Protein AF-0000000072260107 (afdb_homodimer)

Solvent-accessible surface area (backbone atoms only — not comparable to full-atom values): 17920 Å² total; per-residue (Å²): 132,90,83,67,86,90,81,87,74,86,72,82,80,85,76,84,76,80,70,74,83,76,77,71,76,69,77,71,70,70,71,74,64,74,64,70,68,69,64,65,85,60,80,73,19,40,68,71,63,43,86,66,65,42,42,26,37,34,58,26,50,27,66,50,41,38,21,30,41,36,38,40,35,36,45,77,96,40,29,38,43,36,40,36,35,40,37,88,48,98,69,50,49,75,49,74,48,64,44,43,47,46,68,46,92,75,26,39,34,39,36,41,70,73,48,68,80,55,38,35,29,40,51,49,90,57,32,36,31,51,21,16,75,86,67,39,81,43,48,68,94,56,31,76,38,36,42,22,40,46,60,88,125,139,76,92,78,91,83,80,86,80,81,78,73,80,78,90,79,78,80,76,81,75,85,77,75,79,74,78,75,74,74,73,76,68,74,68,73,71,72,66,67,85,62,83,74,20,40,69,71,64,43,86,66,66,43,44,24,38,34,57,26,50,27,64,51,40,38,21,29,40,35,37,38,35,37,44,77,95,42,28,37,43,35,41,36,35,39,37,88,48,98,69,50,52,74,48,78,48,65,44,43,46,46,66,45,92,75,25,39,36,39,36,42,70,72,49,66,80,54,37,34,30,39,49,48,90,56,32,36,31,51,20,16,74,86,68,40,81,44,47,68,94,56,31,78,38,36,43,23,38,47,61,87,125

Secondary structure (DSSP, 8-state):
------------------------------------------S--HHHHS---EEEEEEE--SSSSEEEEEEEE-STTEEEEEEEEESSTT-EEEEEEEEEEE-TTSSEEEETTSPSS-EEEEETTEEEEB-TTSPBP-STTGGGGEEEE---/------------------------------------------S--HHHHS---EEEEEEE--SSSSEEEEEEEE-STTEEEEEEEEESSTT-EEEEEEEEEEE-TTSSEEEETTSPSS-EEEEETTEEEEB-TTSPBP-STTGGGGEEEE---

Foldseek 3Di:
DPPDDDDDDPDPPDDDCPPDDPVVPPPCPVPVPVPPPPVPLPCCACQNPEPQFAKWWAWADDPPADTWTKIWGQHPPQKIKIWIWGPDDPPTDIDIDIDGWDADPNRQKIADPGDQPPGMWGTDHQKTFRAHRVRHQDDDPCSVRRIIGGDPD/DDDDDDDDDPVVDDDDDCPDDDPPPPPPPVPPPPPPPPPPLPCCACQNPEPQFAKWWAWADDPPADTWTKIWGQHPPQKIKIWIWGPDDPPTDIDIDIDGWDADPNNQKIADPGDQPPGMWGTDHQKTFRAHRVRHQDDDPCSVRRIIGGDPD

Radius of gyration: 42.77 Å; Cα contacts (8 Å, |Δi|>4): 566; chains: 2; bounding box: 102×193×96 Å

Sequence (306 aa):
MKFNTLFFFLIIFVSAIIGACEGTKKDNSEEMSSTDEIFPPDEHTSQLALDYEGLYEGVLPCADCEGIETKIEIGPSFSYVKKSVYLGKNNDSIYESTGTYSWNDAGNTITLENEERPNQYFVGENVLFHLDMDGNRITGQLAENYALRKNMDMKFNTLFFFLIIFVSAIIGACEGTKKDNSEEMSSTDEIFPPDEHTSQLALDYEGLYEGVLPCADCEGIETKIEIGPSFSYVKKSVYLGKNNDSIYESTGTYSWNDAGNTITLENEERPNQYFVGENVLFHLDMDGNRITGQLAENYALRKNMD

Organism: Indibacter alkaliphilus (strain CCUG 57479 / KCTC 22604 / LW1) (NCBI:txid1189612)

pLDDT: mean 77.87, std 29.37, range [20.8, 98.94]

Nearest PDB structures (foldseek):
  3lhn-assembly1_A  TM=9.464E-01  e=6.326E-13  Shewanella oneidensis
  2z4i-assembly1_A  TM=7.907E-01  e=1.238E-05  Escherichia coli
  4buj-assembly1_D  TM=4.016E-01  e=1.546E+00  Saccharomyces cerevisiae S288C
  5mc6-assembly1_k  TM=3.504E-01  e=1.462E+00  Saccharomyces cerevisiae S288C
  8qcb-assembly1_C  TM=3.905E-01  e=2.423E+00  Saccharomyces cerevisiae

InterPro domains:
  IPR007298 NlpE-like, N-terminal domain [PF04170] (56-140)

Structure (mmCIF, N/CA/C/O backbone):
data_AF-0000000072260107-model_v1
#
loop_
_entity.id
_entity.type
_entity.pdbx_description
1 polymer Lipoprotein
#
loop_
_atom_site.group_PDB
_atom_site.id
_atom_site.type_symbol
_atom_site.label_atom_id
_atom_site.label_alt_id
_atom_site.label_comp_id
_atom_site.label_asym_id
_atom_site.label_entity_id
_atom_site.label_seq_id
_atom_site.pdbx_PDB_ins_code
_atom_site.Cartn_x
_atom_site.Cartn_y
_atom_site.Cartn_z
_atom_site.occupancy
_atom_site.B_iso_or_equiv
_atom_site.auth_seq_id
_atom_site.auth_comp_id
_atom_site.auth_asym_id
_atom_site.auth_atom_id
_atom_site.pdbx_PDB_model_num
ATOM 1 N N . MET A 1 1 ? 63.344 -89.062 51.344 1 23.86 1 MET A N 1
ATOM 2 C CA . MET A 1 1 ? 64.25 -88.312 52.188 1 23.86 1 MET A CA 1
ATOM 3 C C . MET A 1 1 ? 63.719 -86.875 52.406 1 23.86 1 MET A C 1
ATOM 5 O O . MET A 1 1 ? 62.781 -86.438 51.719 1 23.86 1 MET A O 1
ATOM 9 N N . LYS A 1 2 ? 64.688 -85.938 52.656 1 28.64 2 LYS A N 1
ATOM 10 C CA . LYS A 1 2 ? 64.812 -84.625 53.344 1 28.64 2 LYS A CA 1
ATOM 11 C C . LYS A 1 2 ? 64 -83.562 52.594 1 28.64 2 LYS A C 1
ATOM 13 O O . LYS A 1 2 ? 64.375 -83.25 51.469 1 28.64 2 LYS A O 1
ATOM 18 N N . PHE A 1 3 ? 62.625 -83.375 53 1 32.38 3 PHE A N 1
ATOM 19 C CA . PHE A 1 3 ? 61.375 -82.625 52.875 1 32.38 3 PHE A CA 1
ATOM 20 C C . PHE A 1 3 ? 61.625 -81.125 53.031 1 32.38 3 PHE A C 1
ATOM 22 O O . PHE A 1 3 ? 60.812 -80.375 53.531 1 32.38 3 PHE A O 1
ATOM 29 N N . ASN A 1 4 ? 62.875 -80.75 52.906 1 27.89 4 ASN A N 1
ATOM 30 C CA . ASN A 1 4 ? 63.281 -79.438 53.438 1 27.89 4 ASN A CA 1
ATOM 31 C C . ASN A 1 4 ? 62.438 -78.312 52.844 1 27.89 4 ASN A C 1
ATOM 33 O O . ASN A 1 4 ? 61.969 -77.438 53.562 1 27.89 4 ASN A O 1
ATOM 37 N N . THR A 1 5 ? 62.625 -78 51.5 1 29.31 5 THR A N 1
ATOM 38 C CA . THR A 1 5 ? 63.156 -76.625 51.25 1 29.31 5 THR A CA 1
ATOM 39 C C . THR A 1 5 ? 62.062 -75.625 51.469 1 29.31 5 THR A C 1
ATOM 41 O O . THR A 1 5 ? 60.875 -75.938 51.5 1 29.31 5 THR A O 1
ATOM 44 N N . LEU A 1 6 ? 62 -74.438 50.625 1 29.92 6 LEU A N 1
ATOM 45 C CA . LEU A 1 6 ? 62.281 -73 50.594 1 29.92 6 LEU A CA 1
ATOM 46 C C . LEU A 1 6 ? 60.969 -72.25 50.688 1 29.92 6 LEU A C 1
ATOM 48 O O . LEU A 1 6 ? 59.906 -72.688 50.25 1 29.92 6 LEU A O 1
ATOM 52 N N . PHE A 1 7 ? 60.969 -70.812 50.906 1 27.97 7 PHE A N 1
ATOM 53 C CA . PHE A 1 7 ? 60.625 -69.625 51.625 1 27.97 7 PHE A CA 1
ATOM 54 C C . PHE A 1 7 ? 59.438 -68.938 51.031 1 27.97 7 PHE A C 1
ATOM 56 O O . PHE A 1 7 ? 58.531 -68.438 51.75 1 27.97 7 PHE A O 1
ATOM 63 N N . PHE A 1 8 ? 59.344 -68.625 49.688 1 31.72 8 PHE A N 1
ATOM 64 C CA . PHE A 1 8 ? 59.188 -67.188 49.344 1 31.72 8 PHE A CA 1
ATOM 65 C C . PHE A 1 8 ? 57.75 -66.75 49.562 1 31.72 8 PHE A C 1
ATOM 67 O O . PHE A 1 8 ? 56.812 -67.5 49.281 1 31.72 8 PHE A O 1
ATOM 74 N N . PHE A 1 9 ? 57.438 -65.438 50.062 1 29.08 9 PHE A N 1
ATOM 75 C CA . PHE A 1 9 ? 56.594 -64.5 50.781 1 29.08 9 PHE A CA 1
ATOM 76 C C . PHE A 1 9 ? 55.406 -64.062 49.906 1 29.08 9 PHE A C 1
ATOM 78 O O . PHE A 1 9 ? 54.5 -63.406 50.375 1 29.08 9 PHE A O 1
ATOM 85 N N . LEU A 1 10 ? 55.344 -64.25 48.562 1 32.69 10 LEU A N 1
ATOM 86 C CA . LEU A 1 10 ? 54.812 -63.125 47.844 1 32.69 10 LEU A CA 1
ATOM 87 C C . LEU A 1 10 ? 53.312 -62.969 48.125 1 32.69 10 LEU A C 1
ATOM 89 O O . LEU A 1 10 ? 52.531 -63.844 47.75 1 32.69 10 LEU A O 1
ATOM 93 N N . ILE A 1 11 ? 52.906 -62.25 49.156 1 31.31 11 ILE A N 1
ATOM 94 C CA . ILE A 1 11 ? 51.594 -61.969 49.75 1 31.31 11 ILE A CA 1
ATOM 95 C C . ILE A 1 11 ? 50.688 -61.438 48.656 1 31.31 11 ILE A C 1
ATOM 97 O O . ILE A 1 11 ? 51.062 -60.594 47.875 1 31.31 11 ILE A O 1
ATOM 101 N N . ILE A 1 12 ? 49.438 -62.031 48.531 1 32.41 12 ILE A N 1
ATOM 102 C CA . ILE A 1 12 ? 48.25 -62.125 47.688 1 32.41 12 ILE A CA 1
ATOM 103 C C . ILE A 1 12 ? 47.469 -60.844 47.781 1 32.41 12 ILE A C 1
ATOM 105 O O . ILE A 1 12 ? 46.812 -60.562 48.781 1 32.41 12 ILE A O 1
ATOM 109 N N . PHE A 1 13 ? 48.156 -59.594 47.5 1 33.12 13 PHE A N 1
ATOM 110 C CA . PHE A 1 13 ? 47.406 -58.375 47.688 1 33.12 13 PHE A CA 1
ATOM 111 C C . PHE A 1 13 ? 46.031 -58.469 47.062 1 33.12 13 PHE A C 1
ATOM 113 O O . PHE A 1 13 ? 45.844 -59.094 46.031 1 33.12 13 PHE A O 1
ATOM 120 N N . VAL A 1 14 ? 44.969 -57.906 47.844 1 33.09 14 VAL A N 1
ATOM 121 C CA . VAL A 1 14 ? 43.531 -57.719 48.031 1 33.09 14 VAL A CA 1
ATOM 122 C C . VAL A 1 14 ? 42.938 -57 46.844 1 33.09 14 VAL A C 1
ATOM 124 O O . VAL A 1 14 ? 43.406 -55.906 46.438 1 33.09 14 VAL A O 1
ATOM 127 N N . SER A 1 15 ? 42.031 -57.594 45.969 1 30.48 15 SER A N 1
ATOM 128 C CA . SER A 1 15 ? 41.344 -57.562 44.656 1 30.48 15 SER A CA 1
ATOM 129 C C . SER A 1 15 ? 40.375 -56.406 44.562 1 30.48 15 SER A C 1
ATOM 131 O O . SER A 1 15 ? 39.781 -56.188 43.5 1 30.48 15 SER A O 1
ATOM 133 N N . ALA A 1 16 ? 39.938 -55.719 45.688 1 30.83 16 ALA A N 1
ATOM 134 C CA . ALA A 1 16 ? 38.5 -55.406 45.594 1 30.83 16 ALA A CA 1
ATOM 135 C C . ALA A 1 16 ? 38.25 -54.312 44.531 1 30.83 16 ALA A C 1
ATOM 137 O O . ALA A 1 16 ? 38.875 -53.25 44.562 1 30.83 16 ALA A O 1
ATOM 138 N N . ILE A 1 17 ? 37.625 -54.625 43.406 1 31.89 17 ILE A N 1
ATOM 139 C CA . ILE A 1 17 ? 37.25 -54.062 42.125 1 31.89 17 ILE A CA 1
ATOM 140 C C . ILE A 1 17 ? 36.25 -52.938 42.312 1 31.89 17 ILE A C 1
ATOM 142 O O . ILE A 1 17 ? 35.094 -53.156 42.719 1 31.89 17 ILE A O 1
ATOM 146 N N . ILE A 1 18 ? 36.625 -51.75 42.969 1 34.84 18 ILE A N 1
ATOM 147 C CA . ILE A 1 18 ? 35.75 -50.594 43.188 1 34.84 18 ILE A CA 1
ATOM 148 C C . ILE A 1 18 ? 35.219 -50.094 41.844 1 34.84 18 ILE A C 1
ATOM 150 O O . ILE A 1 18 ? 35.938 -49.469 41.062 1 34.84 18 ILE A O 1
ATOM 154 N N . GLY A 1 19 ? 34.469 -50.812 41.062 1 30.59 19 GLY A N 1
ATOM 155 C CA . GLY A 1 19 ? 34.156 -50.469 39.688 1 30.59 19 GLY A CA 1
ATOM 156 C C . GLY A 1 19 ? 33.219 -49.281 39.594 1 30.59 19 GLY A C 1
ATOM 157 O O . GLY A 1 19 ? 32.906 -48.781 38.5 1 30.59 19 GLY A O 1
ATOM 158 N N . ALA A 1 20 ? 32.5 -48.688 40.75 1 32.59 20 ALA A N 1
ATOM 159 C CA . ALA A 1 20 ? 31.125 -48.5 40.344 1 32.59 20 ALA A CA 1
ATOM 160 C C . ALA A 1 20 ? 31 -47.438 39.25 1 32.59 20 ALA A C 1
ATOM 162 O O . ALA A 1 20 ? 30.391 -47.688 38.219 1 32.59 20 ALA A O 1
ATOM 163 N N . CYS A 1 21 ? 30.516 -46.219 39.688 1 32.91 21 CYS A N 1
ATOM 164 C CA . CYS A 1 21 ? 29.359 -45.5 39.188 1 32.91 21 CYS A CA 1
ATOM 165 C C . CYS A 1 21 ? 29.75 -44.562 38.062 1 32.91 21 CYS A C 1
ATOM 167 O O . CYS A 1 21 ? 30.531 -43.625 38.219 1 32.91 21 CYS A O 1
ATOM 169 N N . GLU A 1 22 ? 30.047 -45.062 36.906 1 32.16 22 GLU A N 1
ATOM 170 C CA . GLU A 1 22 ? 30.344 -44.281 35.688 1 32.16 22 GLU A CA 1
ATOM 171 C C . GLU A 1 22 ? 29.203 -43.344 35.375 1 32.16 22 GLU A C 1
ATOM 173 O O . GLU A 1 22 ? 28.141 -43.75 34.906 1 32.16 22 GLU A O 1
ATOM 178 N N . GLY A 1 23 ? 28.828 -42.406 36.344 1 30.36 23 GLY A N 1
ATOM 179 C CA . GLY A 1 23 ? 27.688 -41.594 35.938 1 30.36 23 GLY A CA 1
ATOM 180 C C . GLY A 1 23 ? 27.922 -40.844 34.625 1 30.36 23 GLY A C 1
ATOM 181 O O . GLY A 1 23 ? 28.875 -40.094 34.5 1 30.36 23 GLY A O 1
ATOM 182 N N . THR A 1 24 ? 27.688 -41.531 33.562 1 28.31 24 THR A N 1
ATOM 183 C CA . THR A 1 24 ? 27.781 -41.031 32.188 1 28.31 24 THR A CA 1
ATOM 184 C C . THR A 1 24 ? 26.922 -39.781 32 1 28.31 24 THR A C 1
ATOM 186 O O . THR A 1 24 ? 25.703 -39.812 32.188 1 28.31 24 THR A O 1
ATOM 189 N N . LYS A 1 25 ? 27.188 -38.594 32.625 1 28.45 25 LYS A N 1
ATOM 190 C CA . LYS A 1 25 ? 26.406 -37.438 32.25 1 28.45 25 LYS A CA 1
ATOM 191 C C . LYS A 1 25 ? 26.281 -37.281 30.734 1 28.45 25 LYS A C 1
ATOM 193 O O . LYS A 1 25 ? 27.297 -37.188 30.031 1 28.45 25 LYS A O 1
ATOM 198 N N . LYS A 1 26 ? 25.406 -38.031 30.141 1 30.11 26 LYS A N 1
ATOM 199 C CA . LYS A 1 26 ? 25.078 -37.906 28.719 1 30.11 26 LYS A CA 1
ATOM 200 C C . LYS A 1 26 ? 24.703 -36.438 28.391 1 30.11 26 LYS A C 1
ATOM 202 O O . LYS A 1 26 ? 23.734 -35.906 28.938 1 30.11 26 LYS A O 1
ATOM 207 N N . ASP A 1 27 ? 25.672 -35.531 28.594 1 28.38 27 ASP A N 1
ATOM 208 C CA . ASP A 1 27 ? 25.25 -34.25 28.016 1 28.38 27 ASP A CA 1
ATOM 209 C C . ASP A 1 27 ? 24.594 -34.438 26.656 1 28.38 27 ASP A C 1
ATOM 211 O O . ASP A 1 27 ? 25.234 -34.969 25.734 1 28.38 27 ASP A O 1
ATOM 215 N N . ASN A 1 28 ? 23.359 -34.844 26.609 1 28.8 28 ASN A N 1
ATOM 216 C CA . ASN A 1 28 ? 22.469 -34.906 25.453 1 28.8 28 ASN A CA 1
ATOM 217 C C . ASN A 1 28 ? 22.5 -33.625 24.656 1 28.8 28 ASN A C 1
ATOM 219 O O . ASN A 1 28 ? 21.938 -32.594 25.094 1 28.8 28 ASN A O 1
ATOM 223 N N . SER A 1 29 ? 23.656 -33.031 24.484 1 29.8 29 SER A N 1
ATOM 224 C CA . SER A 1 29 ? 23.516 -31.984 23.484 1 29.8 29 SER A CA 1
ATOM 225 C C . SER A 1 29 ? 22.734 -32.5 22.281 1 29.8 29 SER A C 1
ATOM 227 O O . SER A 1 29 ? 23.203 -33.375 21.547 1 29.8 29 SER A O 1
ATOM 229 N N . GLU A 1 30 ? 21.438 -32.625 22.453 1 29.17 30 GLU A N 1
ATOM 230 C CA . GLU A 1 30 ? 20.547 -32.875 21.312 1 29.17 30 GLU A CA 1
ATOM 231 C C . GLU A 1 30 ? 20.906 -31.984 20.125 1 29.17 30 GLU A C 1
ATOM 233 O O . GLU A 1 30 ? 20.953 -30.75 20.266 1 29.17 30 GLU A O 1
ATOM 238 N N . GLU A 1 31 ? 21.984 -32.406 19.438 1 30.3 31 GLU A N 1
ATOM 239 C CA . GLU A 1 31 ? 22.094 -31.812 18.109 1 30.3 31 GLU A CA 1
ATOM 240 C C . GLU A 1 31 ? 20.719 -31.656 17.469 1 30.3 31 GLU A C 1
ATOM 242 O O . GLU A 1 31 ? 19.984 -32.625 17.297 1 30.3 31 GLU A O 1
ATOM 247 N N . MET A 1 32 ? 19.969 -30.578 17.891 1 29.69 32 MET A N 1
ATOM 248 C CA . MET A 1 32 ? 18.844 -30.188 17.031 1 29.69 32 MET A CA 1
ATOM 249 C C . MET A 1 32 ? 19.203 -30.328 15.562 1 29.69 32 MET A C 1
ATOM 251 O O . MET A 1 32 ? 20 -29.547 15.031 1 29.69 32 MET A O 1
ATOM 255 N N . SER A 1 33 ? 19.641 -31.531 15.25 1 29.67 33 SER A N 1
ATOM 256 C CA . SER A 1 33 ? 19.672 -31.688 13.797 1 29.67 33 SER A CA 1
ATOM 257 C C . SER A 1 33 ? 18.375 -31.172 13.172 1 29.67 33 SER A C 1
ATOM 259 O O . SER A 1 33 ? 17.281 -31.641 13.492 1 29.67 33 SER A O 1
ATOM 261 N N . SER A 1 34 ? 18.266 -29.828 13.078 1 32.31 34 SER A N 1
ATOM 262 C CA . SER A 1 34 ? 17.234 -29.359 12.141 1 32.31 34 SER A CA 1
ATOM 263 C C . SER A 1 34 ? 17.156 -30.281 10.922 1 32.31 34 SER A C 1
ATOM 265 O O . SER A 1 34 ? 18.062 -30.297 10.086 1 32.31 34 SER A O 1
ATOM 267 N N . THR A 1 35 ? 16.859 -31.531 11.25 1 31.55 35 THR A N 1
ATOM 268 C CA . THR A 1 35 ? 16.5 -32.281 10.055 1 31.55 35 THR A CA 1
ATOM 269 C C . THR A 1 35 ? 15.641 -31.422 9.125 1 31.55 35 THR A C 1
ATOM 271 O O . THR A 1 35 ? 14.539 -31.016 9.5 1 31.55 35 THR A O 1
ATOM 274 N N . ASP A 1 36 ? 16.25 -30.531 8.43 1 34.12 36 ASP A N 1
ATOM 275 C CA . ASP A 1 36 ? 15.531 -30.109 7.234 1 34.12 36 ASP A CA 1
ATOM 276 C C . ASP A 1 36 ? 14.766 -31.281 6.621 1 34.12 36 ASP A C 1
ATOM 278 O O . ASP A 1 36 ? 15.367 -32.219 6.133 1 34.12 36 ASP A O 1
ATOM 282 N N . GLU A 1 37 ? 13.875 -31.828 7.418 1 35.22 37 GLU A N 1
ATOM 283 C CA . GLU A 1 37 ? 13.008 -32.75 6.711 1 35.22 37 GLU A CA 1
ATOM 284 C C . GLU A 1 37 ? 12.867 -32.375 5.242 1 35.22 37 GLU A C 1
ATOM 286 O O . GLU A 1 37 ? 12.359 -31.312 4.918 1 35.22 37 GLU A O 1
ATOM 291 N N . ILE A 1 38 ? 13.891 -32.656 4.547 1 38.03 38 ILE A N 1
ATOM 292 C CA . ILE A 1 38 ? 13.602 -32.719 3.121 1 38.03 38 ILE A CA 1
ATOM 293 C C . ILE A 1 38 ? 12.25 -33.406 2.898 1 38.03 38 ILE A C 1
ATOM 295 O O . ILE A 1 38 ? 12.094 -34.594 3.189 1 38.03 38 ILE A O 1
ATOM 299 N N . PHE A 1 39 ? 11.156 -32.75 3.207 1 37.56 39 PHE A N 1
ATOM 300 C CA . PHE A 1 39 ? 9.922 -33.281 2.629 1 37.56 39 PHE A CA 1
ATOM 301 C C . PHE A 1 39 ? 10.195 -33.938 1.274 1 37.56 39 PHE A C 1
ATOM 303 O O . PHE A 1 39 ? 10.945 -33.375 0.46 1 37.56 39 PHE A O 1
ATOM 310 N N . PRO A 1 40 ? 10.281 -35.188 1.176 1 41.53 40 PRO A N 1
ATOM 311 C CA . PRO A 1 40 ? 10.344 -35.688 -0.199 1 41.53 40 PRO A CA 1
ATOM 312 C C . PRO A 1 40 ? 9.586 -34.781 -1.185 1 41.53 40 PRO A C 1
ATOM 314 O O . PRO A 1 40 ? 8.648 -34.094 -0.8 1 41.53 40 PRO A O 1
ATOM 317 N N . PRO A 1 41 ? 10.172 -34.312 -2.285 1 43.09 41 PRO A N 1
ATOM 318 C CA . PRO A 1 41 ? 9.266 -33.594 -3.191 1 43.09 41 PRO A CA 1
ATOM 319 C C . PRO A 1 41 ? 7.863 -34.219 -3.217 1 43.09 41 PRO A C 1
ATOM 321 O O . PRO A 1 41 ? 7.684 -35.344 -3.666 1 43.09 41 PRO A O 1
ATOM 324 N N . ASP A 1 42 ? 7.113 -34.406 -2.168 1 46.47 42 ASP A N 1
ATOM 325 C CA . ASP A 1 42 ? 5.723 -34.812 -2.285 1 46.47 42 ASP A CA 1
ATOM 326 C C . ASP A 1 42 ? 5.129 -34.406 -3.625 1 46.47 42 ASP A C 1
ATOM 328 O O . ASP A 1 42 ? 5.289 -33.25 -4.047 1 46.47 42 ASP A O 1
ATOM 332 N N . GLU A 1 43 ? 5.035 -35.312 -4.652 1 53.78 43 GLU A N 1
ATOM 333 C CA . GLU A 1 43 ? 4.309 -35.219 -5.918 1 53.78 43 GLU A CA 1
ATOM 334 C C . GLU A 1 43 ? 3.141 -34.25 -5.82 1 53.78 43 GLU A C 1
ATOM 336 O O . GLU A 1 43 ? 2.439 -34 -6.809 1 53.78 43 GLU A O 1
ATOM 341 N N . HIS A 1 44 ? 2.734 -33.688 -4.684 1 74 44 HIS A N 1
ATOM 342 C CA . HIS A 1 44 ? 1.512 -32.906 -4.543 1 74 44 HIS A CA 1
ATOM 343 C C . HIS A 1 44 ? 1.822 -31.438 -4.406 1 74 44 HIS A C 1
ATOM 345 O O . HIS A 1 44 ? 1.322 -30.766 -3.494 1 74 44 HIS A O 1
ATOM 351 N N . THR A 1 45 ? 2.865 -31 -5.102 1 86.56 45 THR A N 1
ATOM 352 C CA . THR A 1 45 ? 3.105 -29.562 -5.121 1 86.56 45 THR A CA 1
ATOM 353 C C . THR A 1 45 ? 2.021 -28.844 -5.922 1 86.56 45 THR A C 1
ATOM 355 O O . THR A 1 45 ? 1.311 -29.469 -6.711 1 86.56 45 THR A O 1
ATOM 358 N N . SER A 1 46 ? 1.798 -27.516 -5.613 1 91.25 46 SER A N 1
ATOM 359 C CA . SER A 1 46 ? 0.86 -26.734 -6.406 1 91.25 46 SER A CA 1
ATOM 360 C C . SER A 1 46 ? 1.166 -26.844 -7.895 1 91.25 46 SER A C 1
ATOM 362 O O . SER A 1 46 ? 0.254 -26.984 -8.711 1 91.25 46 SER A O 1
ATOM 364 N N . GLN A 1 47 ? 2.408 -26.828 -8.203 1 91.25 47 GLN A N 1
ATOM 365 C CA . GLN A 1 47 ? 2.852 -26.906 -9.594 1 91.25 47 GLN A CA 1
ATOM 366 C C . GLN A 1 47 ? 2.318 -28.156 -10.273 1 91.25 47 GLN A C 1
ATOM 368 O O . GLN A 1 47 ? 1.867 -28.109 -11.414 1 91.25 47 GLN A O 1
ATOM 373 N N . LEU A 1 48 ? 2.354 -29.25 -9.594 1 90.69 48 LEU A N 1
ATOM 374 C CA . LEU A 1 48 ? 1.954 -30.531 -10.164 1 90.69 48 LEU A CA 1
ATOM 375 C C . LEU A 1 48 ? 0.464 -30.781 -9.961 1 90.69 48 LEU A C 1
ATOM 377 O O . LEU A 1 48 ? -0.185 -31.422 -10.789 1 90.69 48 LEU A O 1
ATOM 381 N N . ALA A 1 49 ? -0.006 -30.266 -8.938 1 90.62 49 ALA A N 1
ATOM 382 C CA . ALA A 1 49 ? -1.337 -30.672 -8.492 1 90.62 49 ALA A CA 1
ATOM 383 C C . ALA A 1 49 ? -2.406 -29.734 -9.031 1 90.62 49 ALA A C 1
ATOM 385 O O . ALA A 1 49 ? -3.559 -30.125 -9.227 1 90.62 49 ALA A O 1
ATOM 386 N N . LEU A 1 50 ? -2.105 -28.5 -9.32 1 92 50 LEU A N 1
ATOM 387 C CA . LEU A 1 50 ? -3.131 -27.5 -9.602 1 92 50 LEU A CA 1
ATOM 388 C C . LEU A 1 50 ? -3.17 -27.172 -11.094 1 92 50 LEU A C 1
ATOM 390 O O . LEU A 1 50 ? -2.146 -27.234 -11.773 1 92 50 LEU A O 1
ATOM 394 N N . ASP A 1 51 ? -4.359 -26.875 -11.609 1 94.88 51 ASP A N 1
ATOM 395 C CA . ASP A 1 51 ? -4.527 -26.188 -12.883 1 94.88 51 ASP A CA 1
ATOM 396 C C . ASP A 1 51 ? -4.289 -24.688 -12.719 1 94.88 51 ASP A C 1
ATOM 398 O O . ASP A 1 51 ? -5.242 -23.906 -12.656 1 94.88 51 ASP A O 1
ATOM 402 N N . TYR A 1 52 ? -3.1 -24.234 -12.75 1 97.25 52 TYR A N 1
ATOM 403 C CA . TYR A 1 52 ? -2.742 -22.891 -12.32 1 97.25 52 TYR A CA 1
ATOM 404 C C . TYR A 1 52 ? -2.625 -21.938 -13.508 1 97.25 52 TYR A C 1
ATOM 406 O O . TYR A 1 52 ? -2.59 -20.719 -13.336 1 97.25 52 TYR A O 1
ATOM 414 N N . GLU A 1 53 ? -2.379 -22.328 -14.727 1 97.81 53 GLU A N 1
ATOM 415 C CA . GLU A 1 53 ? -2.352 -21.422 -15.875 1 97.81 53 GLU A CA 1
ATOM 416 C C . GLU A 1 53 ? -3.688 -20.703 -16.031 1 97.81 53 GLU A C 1
ATOM 418 O O . GLU A 1 53 ? -4.746 -21.297 -15.82 1 97.81 53 GLU A O 1
ATOM 423 N N . GLY A 1 54 ? -3.672 -19.453 -16.375 1 98.38 54 GLY A N 1
ATOM 424 C CA . GLY A 1 54 ? -4.883 -18.656 -16.547 1 98.38 54 GLY A CA 1
ATOM 425 C C . GLY A 1 54 ? -4.688 -17.188 -16.203 1 98.38 54 GLY A C 1
ATOM 426 O O . GLY A 1 54 ? -3.561 -16.75 -15.984 1 98.38 54 GLY A O 1
ATOM 427 N N . LEU A 1 55 ? -5.738 -16.453 -16.344 1 98.81 55 LEU A N 1
ATOM 428 C CA . LEU A 1 55 ? -5.766 -15.023 -16.016 1 98.81 55 LEU A CA 1
ATOM 429 C C . LEU A 1 55 ? -6.23 -14.797 -14.586 1 98.81 55 LEU A C 1
ATOM 431 O O . LEU A 1 55 ? -7.262 -15.336 -14.172 1 98.81 55 LEU A O 1
ATOM 435 N N . TYR A 1 56 ? -5.418 -14.125 -13.875 1 98.88 56 TYR A N 1
ATOM 436 C CA . TYR A 1 56 ? -5.723 -13.742 -12.5 1 98.88 56 TYR A CA 1
ATOM 437 C C . TYR A 1 56 ? -5.891 -12.234 -12.383 1 98.88 56 TYR A C 1
ATOM 439 O O . TYR A 1 56 ? -5.164 -11.469 -13.031 1 98.88 56 TYR A O 1
ATOM 447 N N . GLU A 1 57 ? -6.793 -11.805 -11.516 1 98.88 57 GLU A N 1
ATOM 448 C CA . GLU A 1 57 ? -7.02 -10.375 -11.344 1 98.88 57 GLU A CA 1
ATOM 449 C C . GLU A 1 57 ? -7.422 -10.039 -9.914 1 98.88 57 GLU A C 1
ATOM 451 O O . GLU A 1 57 ? -7.949 -10.891 -9.195 1 98.88 57 GLU A O 1
ATOM 456 N N . GLY A 1 58 ? -7.152 -8.789 -9.508 1 98.69 58 GLY A N 1
ATOM 457 C CA . GLY A 1 58 ? -7.52 -8.234 -8.211 1 98.69 58 GLY A CA 1
ATOM 458 C C . GLY A 1 58 ? -7.039 -6.805 -8.016 1 98.69 58 GLY A C 1
ATOM 459 O O . GLY A 1 58 ? -6.309 -6.273 -8.852 1 98.69 58 GLY A O 1
ATOM 460 N N . VAL A 1 59 ? -7.512 -6.168 -7.02 1 98.62 59 VAL A N 1
ATOM 461 C CA . VAL A 1 59 ? -7.039 -4.852 -6.609 1 98.62 59 VAL A CA 1
ATOM 462 C C . VAL A 1 59 ? -6.258 -4.965 -5.305 1 98.62 59 VAL A C 1
ATOM 464 O O . VAL A 1 59 ? -6.828 -5.273 -4.258 1 98.62 59 VAL A O 1
ATOM 467 N N . LEU A 1 60 ? -4.91 -4.703 -5.352 1 98.81 60 LEU A N 1
ATOM 468 C CA . LEU A 1 60 ? -4.016 -4.77 -4.199 1 98.81 60 LEU A CA 1
ATOM 469 C C . LEU A 1 60 ? -3.992 -3.438 -3.453 1 98.81 60 LEU A C 1
ATOM 471 O O . LEU A 1 60 ? -4.246 -2.387 -4.043 1 98.81 60 LEU A O 1
ATOM 475 N N . PRO A 1 61 ? -3.688 -3.508 -2.143 1 98.62 61 PRO A N 1
ATOM 476 C CA . PRO A 1 61 ? -3.484 -2.258 -1.408 1 98.62 61 PRO A CA 1
ATOM 477 C C . PRO A 1 61 ? -2.383 -1.39 -2.012 1 98.62 61 PRO A C 1
ATOM 479 O O . PRO A 1 61 ? -1.478 -1.906 -2.672 1 98.62 61 PRO A O 1
ATOM 482 N N . CYS A 1 62 ? -2.459 -0.146 -1.789 1 98.12 62 CYS A N 1
ATOM 483 C CA . CYS A 1 62 ? -1.503 0.857 -2.244 1 98.12 62 CYS A CA 1
ATOM 484 C C . CYS A 1 62 ? -1.107 1.79 -1.105 1 98.12 62 CYS A C 1
ATOM 486 O O . CYS A 1 62 ? -1.948 2.172 -0.291 1 98.12 62 CYS A O 1
ATOM 488 N N . ALA A 1 63 ? 0.142 2.18 -1.064 1 97.19 63 ALA A N 1
ATOM 489 C CA . ALA A 1 63 ? 0.609 3.049 0.013 1 97.19 63 ALA A CA 1
ATOM 490 C C . ALA A 1 63 ? 0.058 4.461 -0.143 1 97.19 63 ALA A C 1
ATOM 492 O O . ALA A 1 63 ? -0.192 5.152 0.85 1 97.19 63 ALA A O 1
ATOM 493 N N . ASP A 1 64 ? -0.14 4.906 -1.378 1 96.5 64 ASP A N 1
ATOM 494 C CA . ASP A 1 64 ? -0.459 6.312 -1.592 1 96.5 64 ASP A CA 1
ATOM 495 C C . ASP A 1 64 ? -1.44 6.484 -2.748 1 96.5 64 ASP A C 1
ATOM 497 O O . ASP A 1 64 ? -1.402 7.492 -3.457 1 96.5 64 ASP A O 1
ATOM 501 N N . CYS A 1 65 ? -2.279 5.59 -2.959 1 97.19 65 CYS A N 1
ATOM 502 C CA . CYS A 1 65 ? -3.367 5.609 -3.93 1 97.19 65 CYS A CA 1
ATOM 503 C C . CYS A 1 65 ? -4.527 4.73 -3.467 1 97.19 65 CYS A C 1
ATOM 505 O O . CYS A 1 65 ? -4.438 4.078 -2.426 1 97.19 65 CYS A O 1
ATOM 507 N N . GLU A 1 66 ? -5.547 4.703 -4.289 1 97.06 66 GLU A N 1
ATOM 508 C CA . GLU A 1 66 ? -6.766 3.986 -3.93 1 97.06 66 GLU A CA 1
ATOM 509 C C . GLU A 1 66 ? -6.539 2.477 -3.914 1 97.06 66 GLU A C 1
ATOM 511 O O . GLU A 1 66 ? -7.098 1.768 -3.076 1 97.06 66 GLU A O 1
ATOM 516 N N . GLY A 1 67 ? -5.766 2.016 -4.82 1 97.94 67 GLY A N 1
ATOM 517 C CA . GLY A 1 67 ? -5.48 0.607 -5.043 1 97.94 67 GLY A CA 1
ATOM 518 C C . GLY A 1 67 ? -4.68 0.352 -6.305 1 97.94 67 GLY A C 1
ATOM 519 O O . GLY A 1 67 ? -4.488 1.258 -7.117 1 97.94 67 GLY A O 1
ATOM 520 N N . ILE A 1 68 ? -4.195 -0.84 -6.375 1 97.94 68 ILE A N 1
ATOM 521 C CA . ILE A 1 68 ? -3.455 -1.264 -7.559 1 97.94 68 ILE A CA 1
ATOM 522 C C . ILE A 1 68 ? -4.211 -2.387 -8.266 1 97.94 68 ILE A C 1
ATOM 524 O O . ILE A 1 68 ? -4.137 -3.547 -7.855 1 97.94 68 ILE A O 1
ATOM 528 N N . GLU A 1 69 ? -4.93 -2.012 -9.289 1 98.31 69 GLU A N 1
ATOM 529 C CA . GLU A 1 69 ? -5.566 -3.035 -10.117 1 98.31 69 GLU A CA 1
ATOM 530 C C . GLU A 1 69 ? -4.523 -3.867 -10.859 1 98.31 69 GLU A C 1
ATOM 532 O O . GLU A 1 69 ? -3.74 -3.334 -11.641 1 98.31 69 GLU A O 1
ATOM 537 N N . THR A 1 70 ? -4.52 -5.148 -10.617 1 98.75 70 THR A N 1
ATOM 538 C CA . THR A 1 70 ? -3.473 -6.02 -11.133 1 98.75 70 THR A CA 1
ATOM 539 C C . THR A 1 70 ? -4.078 -7.188 -11.906 1 98.75 70 THR A C 1
ATOM 541 O O . THR A 1 70 ? -5.004 -7.848 -11.43 1 98.75 70 THR A O 1
ATOM 544 N N . LYS A 1 71 ? -3.613 -7.414 -13.078 1 98.88 71 LYS A N 1
ATOM 545 C CA . LYS A 1 71 ? -3.902 -8.586 -13.898 1 98.88 71 LYS A CA 1
ATOM 546 C C . LYS A 1 71 ? -2.623 -9.336 -14.25 1 98.88 71 LYS A C 1
ATOM 548 O O . LYS A 1 71 ? -1.642 -8.734 -14.688 1 98.88 71 LYS A O 1
ATOM 553 N N . ILE A 1 72 ? -2.648 -10.633 -13.984 1 98.88 72 ILE A N 1
ATOM 554 C CA . ILE A 1 72 ? -1.516 -11.477 -14.359 1 98.88 72 ILE A CA 1
ATOM 555 C C . ILE A 1 72 ? -2.01 -12.672 -15.164 1 98.88 72 ILE A C 1
ATOM 557 O O . ILE A 1 72 ? -2.875 -13.422 -14.711 1 98.88 72 ILE A O 1
ATOM 561 N N . GLU A 1 73 ? -1.491 -12.805 -16.344 1 98.81 73 GLU A N 1
ATOM 562 C CA . GLU A 1 73 ? -1.694 -14.023 -17.125 1 98.81 73 GLU A CA 1
ATOM 563 C C . GLU A 1 73 ? -0.528 -14.992 -16.953 1 98.81 73 GLU A C 1
ATOM 565 O O . GLU A 1 73 ? 0.616 -14.656 -17.266 1 98.81 73 GLU A O 1
ATOM 570 N N . ILE A 1 74 ? -0.896 -16.109 -16.438 1 98.62 74 ILE A N 1
ATOM 571 C CA . ILE A 1 74 ? 0.048 -17.219 -16.375 1 98.62 74 ILE A CA 1
ATOM 572 C C . ILE A 1 74 ? -0.17 -18.156 -17.578 1 98.62 74 ILE A C 1
ATOM 574 O O . ILE A 1 74 ? -1.229 -18.766 -17.703 1 98.62 74 ILE A O 1
ATOM 578 N N . GLY A 1 75 ? 0.872 -18.109 -18.375 1 97 75 GLY A N 1
ATOM 579 C CA . GLY A 1 75 ? 0.7 -18.812 -19.641 1 97 75 GLY A CA 1
ATOM 580 C C . GLY A 1 75 ? 1.516 -20.094 -19.719 1 97 75 GLY A C 1
ATOM 581 O O . GLY A 1 75 ? 2.211 -20.453 -18.766 1 97 75 GLY A O 1
ATOM 582 N N . PRO A 1 76 ? 1.32 -20.766 -20.859 1 93.56 76 PRO A N 1
ATOM 583 C CA . PRO A 1 76 ? 2.133 -21.969 -21.125 1 93.56 76 PRO A CA 1
ATOM 584 C C . PRO A 1 76 ? 3.617 -21.641 -21.281 1 93.56 76 PRO A C 1
ATOM 586 O O . PRO A 1 76 ? 3.986 -20.469 -21.453 1 93.56 76 PRO A O 1
ATOM 589 N N . SER A 1 77 ? 4.539 -22.688 -21.078 1 95.62 77 SER A N 1
ATOM 590 C CA . SER A 1 77 ? 5.984 -22.578 -21.234 1 95.62 77 SER A CA 1
ATOM 591 C C . SER A 1 77 ? 6.574 -21.578 -20.234 1 95.62 77 SER A C 1
ATOM 593 O O . SER A 1 77 ? 7.477 -20.812 -20.578 1 95.62 77 SER A O 1
ATOM 595 N N . PHE A 1 78 ? 5.934 -21.328 -19.156 1 97.69 78 PHE A N 1
ATOM 596 C CA . PHE A 1 78 ? 6.445 -20.547 -18.031 1 97.69 78 PHE A CA 1
ATOM 597 C C . PHE A 1 78 ? 6.539 -19.078 -18.391 1 97.69 78 PHE A C 1
ATOM 599 O O . PHE A 1 78 ? 7.465 -18.391 -17.953 1 97.69 78 PHE A O 1
ATOM 606 N N . SER A 1 79 ? 5.562 -18.641 -19.219 1 98.56 79 SER A N 1
ATOM 607 C CA . SER A 1 79 ? 5.496 -17.219 -19.562 1 98.56 79 SER A CA 1
ATOM 608 C C . SER A 1 79 ? 4.488 -16.484 -18.688 1 98.56 79 SER A C 1
ATOM 610 O O . SER A 1 79 ? 3.578 -17.094 -18.125 1 98.56 79 SER A O 1
ATOM 612 N N . TYR A 1 80 ? 4.652 -15.188 -18.578 1 98.81 80 TYR A N 1
ATOM 613 C CA . TYR A 1 80 ? 3.646 -14.359 -17.922 1 98.81 80 TYR A CA 1
ATOM 614 C C . TYR A 1 80 ? 3.496 -13.016 -18.625 1 98.81 80 TYR A C 1
ATOM 616 O O . TYR A 1 80 ? 4.402 -12.578 -19.328 1 98.81 80 TYR A O 1
ATOM 624 N N . VAL A 1 81 ? 2.355 -12.32 -18.469 1 98.81 81 VAL A N 1
ATOM 625 C CA . VAL A 1 81 ? 2.053 -10.914 -18.75 1 98.81 81 VAL A CA 1
ATOM 626 C C . VAL A 1 81 ? 1.377 -10.281 -17.547 1 98.81 81 VAL A C 1
ATOM 628 O O . VAL A 1 81 ? 0.4 -10.82 -17.016 1 98.81 81 VAL A O 1
ATOM 631 N N . LYS A 1 82 ? 1.909 -9.234 -17.094 1 98.81 82 LYS A N 1
ATOM 632 C CA . LYS A 1 82 ? 1.343 -8.547 -15.938 1 98.81 82 LYS A CA 1
ATOM 633 C C . LYS A 1 82 ? 1.046 -7.086 -16.266 1 98.81 82 LYS A C 1
ATOM 635 O O . LYS A 1 82 ? 1.866 -6.402 -16.891 1 98.81 82 LYS A O 1
ATOM 640 N N . LYS A 1 83 ? -0.082 -6.633 -15.898 1 98.62 83 LYS A N 1
ATOM 641 C CA . LYS A 1 83 ? -0.495 -5.238 -15.992 1 98.62 83 LYS A CA 1
ATOM 642 C C . LYS A 1 83 ? -0.982 -4.711 -14.648 1 98.62 83 LYS A C 1
ATOM 644 O O . LYS A 1 83 ? -1.791 -5.359 -13.977 1 98.62 83 LYS A O 1
ATOM 649 N N . SER A 1 84 ? -0.452 -3.566 -14.234 1 97.62 84 SER A N 1
ATOM 650 C CA . SER A 1 84 ? -0.882 -2.898 -13.008 1 97.62 84 SER A CA 1
ATOM 651 C C . SER A 1 84 ? -1.329 -1.467 -13.289 1 97.62 84 SER A C 1
ATOM 653 O O . SER A 1 84 ? -0.63 -0.714 -13.969 1 97.62 84 SER A O 1
ATOM 655 N N . VAL A 1 85 ? -2.455 -1.107 -12.773 1 97.19 85 VAL A N 1
ATOM 656 C CA . VAL A 1 85 ? -2.996 0.244 -12.875 1 97.19 85 VAL A CA 1
ATOM 657 C C . VAL A 1 85 ? -3.17 0.841 -11.484 1 97.19 85 VAL A C 1
ATOM 659 O O . VAL A 1 85 ? -3.887 0.283 -10.648 1 97.19 85 VAL A O 1
ATOM 662 N N . TYR A 1 86 ? -2.52 1.921 -11.25 1 96.19 86 TYR A N 1
ATOM 663 C CA . TYR A 1 86 ? -2.686 2.643 -9.992 1 96.19 86 TYR A CA 1
ATOM 664 C C . TYR A 1 86 ? -3.949 3.492 -10.016 1 96.19 86 TYR A C 1
ATOM 666 O O . TYR A 1 86 ? -4.059 4.434 -10.805 1 96.19 86 TYR A O 1
ATOM 674 N N . LEU A 1 87 ? -4.859 3.213 -9.117 1 96.62 87 LEU A N 1
ATOM 675 C CA . LEU A 1 87 ? -6.207 3.77 -9.172 1 96.62 87 LEU A CA 1
ATOM 676 C C . LEU A 1 87 ? -6.285 5.086 -8.406 1 96.62 87 LEU A C 1
ATOM 678 O O . LEU A 1 87 ? -5.594 5.266 -7.402 1 96.62 87 LEU A O 1
ATOM 682 N N . GLY A 1 88 ? -7.285 5.938 -8.805 1 88.88 88 GLY A N 1
ATOM 683 C CA . GLY A 1 88 ? -7.629 7.145 -8.07 1 88.88 88 GLY A CA 1
ATOM 684 C C . GLY A 1 88 ? -6.91 8.383 -8.578 1 88.88 88 GLY A C 1
ATOM 685 O O . GLY A 1 88 ? -6.953 9.438 -7.938 1 88.88 88 GLY A O 1
ATOM 686 N N . LYS A 1 89 ? -6.09 8.266 -9.57 1 75.88 89 LYS A N 1
ATOM 687 C CA . LYS A 1 89 ? -5.398 9.43 -10.125 1 75.88 89 LYS A CA 1
ATOM 688 C C . LYS A 1 89 ? -5.945 9.797 -11.5 1 75.88 89 LYS A C 1
ATOM 690 O O . LYS A 1 89 ? -6.531 8.961 -12.18 1 75.88 89 LYS A O 1
ATOM 695 N N . ASN A 1 90 ? -5.988 11.102 -11.773 1 73.94 90 ASN A N 1
ATOM 696 C CA . ASN A 1 90 ? -6.43 11.547 -13.094 1 73.94 90 ASN A CA 1
ATOM 697 C C . ASN A 1 90 ? -5.695 10.805 -14.203 1 73.94 90 ASN A C 1
ATOM 699 O O . ASN A 1 90 ? -6.289 10.477 -15.234 1 73.94 90 ASN A O 1
ATOM 703 N N . ASN A 1 91 ? -4.434 10.594 -14.055 1 77.12 91 ASN A N 1
ATOM 704 C CA . ASN A 1 91 ? -3.611 9.867 -15.023 1 77.12 91 ASN A CA 1
ATOM 705 C C . ASN A 1 91 ? -3.17 8.516 -14.484 1 77.12 91 ASN A C 1
ATOM 707 O O . ASN A 1 91 ? -2.01 8.125 -14.641 1 77.12 91 ASN A O 1
ATOM 711 N N . ASP A 1 92 ? -4.16 7.828 -14.172 1 76.81 92 ASP A N 1
ATOM 712 C CA . ASP A 1 92 ? -3.746 6.531 -13.641 1 76.81 92 ASP A CA 1
ATOM 713 C C . ASP A 1 92 ? -2.473 6.039 -14.328 1 76.81 92 ASP A C 1
ATOM 715 O O . ASP A 1 92 ? -2.33 6.156 -15.547 1 76.81 92 ASP A O 1
ATOM 719 N N . SER A 1 93 ? -1.595 5.723 -13.469 1 89.69 93 SER A N 1
ATOM 720 C CA . SER A 1 93 ? -0.332 5.18 -13.961 1 89.69 93 SER A CA 1
ATOM 721 C C . SER A 1 93 ? -0.45 3.693 -14.266 1 89.69 93 SER A C 1
ATOM 723 O O . SER A 1 93 ? -1.02 2.934 -13.477 1 89.69 93 SER A O 1
ATOM 725 N N . ILE A 1 94 ? -0.008 3.352 -15.461 1 94.5 94 ILE A N 1
ATOM 726 C CA . ILE A 1 94 ? -0.044 1.965 -15.914 1 94.5 94 ILE A CA 1
ATOM 727 C C . ILE A 1 94 ? 1.376 1.408 -15.984 1 94.5 94 ILE A C 1
ATOM 729 O O . ILE A 1 94 ? 2.281 2.062 -16.5 1 94.5 94 ILE A O 1
ATOM 733 N N . TYR A 1 95 ? 1.553 0.255 -15.383 1 95.81 95 TYR A N 1
ATOM 734 C CA . TYR A 1 95 ? 2.801 -0.495 -15.477 1 95.81 95 TYR A CA 1
ATOM 735 C C . TYR A 1 95 ? 2.562 -1.873 -16.078 1 95.81 95 TYR A C 1
ATOM 737 O O . TYR A 1 95 ? 1.663 -2.6 -15.656 1 95.81 95 TYR A O 1
ATOM 745 N N . GLU A 1 96 ? 3.332 -2.248 -17.125 1 97.44 96 GLU A N 1
ATOM 746 C CA . GLU A 1 96 ? 3.236 -3.562 -17.75 1 97.44 96 GLU A CA 1
ATOM 747 C C . GLU A 1 96 ? 4.586 -4.277 -17.734 1 97.44 96 GLU A C 1
ATOM 749 O O . GLU A 1 96 ? 5.625 -3.652 -17.953 1 97.44 96 GLU A O 1
ATOM 754 N N . SER A 1 97 ? 4.516 -5.566 -17.469 1 98.06 97 SER A N 1
ATOM 755 C CA . SER A 1 97 ? 5.695 -6.422 -17.469 1 98.06 97 SER A CA 1
ATOM 756 C C . SER A 1 97 ? 5.398 -7.777 -18.109 1 98.06 97 SER A C 1
ATOM 758 O O . SER A 1 97 ? 4.316 -8.336 -17.906 1 98.06 97 SER A O 1
ATOM 760 N N . THR A 1 98 ? 6.375 -8.25 -18.875 1 98.31 98 THR A N 1
ATOM 761 C CA . THR A 1 98 ? 6.273 -9.562 -19.5 1 98.31 98 THR A CA 1
ATOM 762 C C . THR A 1 98 ? 7.578 -10.336 -19.359 1 98.31 98 THR A C 1
ATOM 764 O O . THR A 1 98 ? 8.656 -9.734 -19.266 1 98.31 98 THR A O 1
ATOM 767 N N . GLY A 1 99 ? 7.473 -11.656 -19.328 1 98.56 99 GLY A N 1
ATOM 768 C CA . GLY A 1 99 ? 8.656 -12.5 -19.266 1 98.56 99 GLY A CA 1
ATOM 769 C C . GLY A 1 99 ? 8.352 -13.93 -18.875 1 98.56 99 GLY A C 1
ATOM 770 O O . GLY A 1 99 ? 7.305 -14.469 -19.25 1 98.56 99 GLY A O 1
ATOM 771 N N . THR A 1 100 ? 9.336 -14.562 -18.234 1 98.81 100 THR A N 1
ATOM 772 C CA . THR A 1 100 ? 9.18 -15.938 -17.766 1 98.81 100 THR A CA 1
ATOM 773 C C . THR A 1 100 ? 9.07 -15.977 -16.25 1 98.81 100 THR A C 1
ATOM 775 O O . THR A 1 100 ? 9.375 -14.992 -15.578 1 98.81 100 THR A O 1
ATOM 778 N N . TYR A 1 101 ? 8.508 -17.062 -15.781 1 98.75 101 TYR A N 1
ATOM 779 C CA . TYR A 1 101 ? 8.516 -17.297 -14.344 1 98.75 101 TYR A CA 1
ATOM 780 C C . TYR A 1 101 ? 9.156 -18.641 -14.023 1 98.75 101 TYR A C 1
ATOM 782 O O . TYR A 1 101 ? 9.258 -19.516 -14.891 1 98.75 101 TYR A O 1
ATOM 790 N N . SER A 1 102 ? 9.617 -18.75 -12.797 1 98.75 102 SER A N 1
ATOM 791 C CA . SER A 1 102 ? 10.188 -19.984 -12.289 1 98.75 102 SER A CA 1
ATOM 792 C C . SER A 1 102 ? 9.516 -20.406 -10.984 1 98.75 102 SER A C 1
ATOM 794 O O . SER A 1 102 ? 8.922 -19.578 -10.289 1 98.75 102 SER A O 1
ATOM 796 N N . TRP A 1 103 ? 9.586 -21.656 -10.664 1 98.25 103 TRP A N 1
ATOM 797 C CA . TRP A 1 103 ? 9.055 -22.219 -9.43 1 98.25 103 TRP A CA 1
ATOM 798 C C . TRP A 1 103 ? 10.148 -22.375 -8.375 1 98.25 103 TRP A C 1
ATOM 800 O O . TRP A 1 103 ? 11.312 -22.641 -8.711 1 98.25 103 TRP A O 1
ATOM 810 N N . ASN A 1 104 ? 9.719 -22.141 -7.156 1 98.38 104 ASN A N 1
ATOM 811 C CA . ASN A 1 104 ? 10.664 -22.516 -6.105 1 98.38 104 ASN A CA 1
ATOM 812 C C . ASN A 1 104 ? 10.742 -24.016 -5.926 1 98.38 104 ASN A C 1
ATOM 814 O O . ASN A 1 104 ? 9.977 -24.766 -6.543 1 98.38 104 ASN A O 1
ATOM 818 N N . ASP A 1 105 ? 11.656 -24.453 -5.086 1 96.69 105 ASP A N 1
ATOM 819 C CA . ASP A 1 105 ? 11.898 -25.891 -4.895 1 96.69 105 ASP A CA 1
ATOM 820 C C . ASP A 1 105 ? 10.664 -26.578 -4.332 1 96.69 105 ASP A C 1
ATOM 822 O O . ASP A 1 105 ? 10.406 -27.734 -4.648 1 96.69 105 ASP A O 1
ATOM 826 N N . ALA A 1 106 ? 9.945 -25.891 -3.496 1 96.5 106 ALA A N 1
ATOM 827 C CA . ALA A 1 106 ? 8.766 -26.453 -2.842 1 96.5 106 ALA A CA 1
ATOM 828 C C . ALA A 1 106 ? 7.609 -26.609 -3.826 1 96.5 106 ALA A C 1
ATOM 830 O O . ALA A 1 106 ? 6.609 -27.266 -3.525 1 96.5 106 ALA A O 1
ATOM 831 N N . GLY A 1 107 ? 7.707 -25.984 -4.98 1 97.62 107 GLY A N 1
ATOM 832 C CA . GLY A 1 107 ? 6.664 -26.078 -5.988 1 97.62 107 GLY A CA 1
ATOM 833 C C . GLY A 1 107 ? 5.383 -25.375 -5.586 1 97.62 107 GLY A C 1
ATOM 834 O O . GLY A 1 107 ? 4.289 -25.812 -5.957 1 97.62 107 GLY A O 1
ATOM 835 N N . ASN A 1 108 ? 5.422 -24.312 -4.809 1 98.19 108 ASN A N 1
ATOM 836 C CA . ASN A 1 108 ? 4.203 -23.641 -4.375 1 98.19 108 ASN A CA 1
ATOM 837 C C . ASN A 1 108 ? 4.27 -22.141 -4.648 1 98.19 108 ASN A C 1
ATOM 839 O O . ASN A 1 108 ? 3.299 -21.422 -4.406 1 98.19 108 ASN A O 1
ATOM 843 N N . THR A 1 109 ? 5.371 -21.641 -5.113 1 98.81 109 THR A N 1
ATOM 844 C CA . THR A 1 109 ? 5.586 -20.219 -5.34 1 98.81 109 THR A CA 1
ATOM 845 C C . THR A 1 109 ? 6.246 -19.969 -6.695 1 98.81 109 THR A C 1
ATOM 847 O O . THR A 1 109 ? 7.184 -20.688 -7.066 1 98.81 109 THR A O 1
ATOM 850 N N . ILE A 1 110 ? 5.715 -19 -7.406 1 98.88 110 ILE A N 1
ATOM 851 C CA . ILE A 1 110 ? 6.363 -18.625 -8.656 1 98.88 110 ILE A CA 1
ATOM 852 C C . ILE A 1 110 ? 7.062 -17.281 -8.5 1 98.88 110 ILE A C 1
ATOM 854 O O . ILE A 1 110 ? 6.605 -16.422 -7.738 1 98.88 110 ILE A O 1
ATOM 858 N N . THR A 1 111 ? 8.148 -17.078 -9.172 1 98.94 111 THR A N 1
ATOM 859 C CA . THR A 1 111 ? 8.898 -15.836 -9.273 1 98.94 111 THR A CA 1
ATOM 860 C C . THR A 1 111 ? 8.844 -15.289 -10.703 1 98.94 111 THR A C 1
ATOM 862 O O . THR A 1 111 ? 9.188 -15.992 -11.656 1 98.94 111 THR A O 1
ATOM 865 N N . LEU A 1 112 ? 8.367 -14.039 -10.836 1 98.88 112 LEU A N 1
ATOM 866 C CA . LEU A 1 112 ? 8.414 -13.367 -12.125 1 98.88 112 LEU A CA 1
ATOM 867 C C . LEU A 1 112 ? 9.82 -12.836 -12.414 1 98.88 112 LEU A C 1
ATOM 869 O O . LEU A 1 112 ? 10.273 -11.891 -11.766 1 98.88 112 LEU A O 1
ATOM 873 N N . GLU A 1 113 ? 10.508 -13.312 -13.398 1 98.38 113 GLU A N 1
ATOM 874 C CA . GLU A 1 113 ? 11.945 -13.156 -13.57 1 98.38 113 GLU A CA 1
ATOM 875 C C . GLU A 1 113 ? 12.289 -11.766 -14.102 1 98.38 113 GLU A C 1
ATOM 877 O O . GLU A 1 113 ? 13.414 -11.297 -13.945 1 98.38 113 GLU A O 1
ATOM 882 N N . ASN A 1 114 ? 11.414 -11.055 -14.711 1 98.06 114 ASN A N 1
ATOM 883 C CA . ASN A 1 114 ? 11.711 -9.742 -15.273 1 98.06 114 ASN A CA 1
ATOM 884 C C . ASN A 1 114 ? 11.148 -8.625 -14.398 1 98.06 114 ASN A C 1
ATOM 886 O O . ASN A 1 114 ? 10.852 -7.535 -14.891 1 98.06 114 ASN A O 1
ATOM 890 N N . GLU A 1 115 ? 10.922 -8.891 -13.156 1 97.69 115 GLU A N 1
ATOM 891 C CA . GLU A 1 115 ? 10.477 -7.902 -12.18 1 97.69 115 GLU A CA 1
ATOM 892 C C . GLU A 1 115 ? 11.398 -7.867 -10.969 1 97.69 115 GLU A C 1
ATOM 894 O O . GLU A 1 115 ? 11.922 -8.898 -10.547 1 97.69 115 GLU A O 1
ATOM 899 N N . GLU A 1 116 ? 11.617 -6.664 -10.492 1 96.44 116 GLU A N 1
ATOM 900 C CA . GLU A 1 116 ? 12.312 -6.551 -9.211 1 96.44 116 GLU A CA 1
ATOM 901 C C . GLU A 1 116 ? 11.414 -6.992 -8.055 1 96.44 116 GLU A C 1
ATOM 903 O O . GLU A 1 116 ? 10.195 -7.016 -8.188 1 96.44 116 GLU A O 1
ATOM 908 N N . ARG A 1 117 ? 11.984 -7.359 -6.945 1 96.19 117 ARG A N 1
ATOM 909 C CA . ARG A 1 117 ? 11.227 -7.723 -5.754 1 96.19 117 ARG A CA 1
ATOM 910 C C . ARG A 1 117 ? 10.375 -6.555 -5.27 1 96.19 117 ARG A C 1
ATOM 912 O O . ARG A 1 117 ? 10.781 -5.395 -5.383 1 96.19 117 ARG A O 1
ATOM 919 N N . PRO A 1 118 ? 9.305 -6.867 -4.602 1 97.12 118 PRO A N 1
ATOM 920 C CA . PRO A 1 118 ? 8.664 -8.18 -4.492 1 97.12 118 PRO A CA 1
ATOM 921 C C . PRO A 1 118 ? 8.047 -8.641 -5.812 1 97.12 118 PRO A C 1
ATOM 923 O O . PRO A 1 118 ? 7.348 -7.875 -6.477 1 97.12 118 PRO A O 1
ATOM 926 N N . ASN A 1 119 ? 8.344 -9.812 -6.207 1 98.81 119 ASN A N 1
ATOM 927 C CA . ASN A 1 119 ? 7.945 -10.328 -7.512 1 98.81 119 ASN A CA 1
ATOM 928 C C . ASN A 1 119 ? 7.488 -11.781 -7.422 1 98.81 119 ASN A C 1
ATOM 930 O O . ASN A 1 119 ? 7.582 -12.531 -8.398 1 98.81 119 ASN A O 1
ATOM 934 N N . GLN A 1 120 ? 7.051 -12.195 -6.258 1 98.88 120 GLN A N 1
ATOM 935 C CA . GLN A 1 120 ? 6.684 -13.594 -6.062 1 98.88 120 GLN A CA 1
ATOM 936 C C . GLN A 1 120 ? 5.207 -13.734 -5.715 1 98.88 120 GLN A C 1
ATOM 938 O O . GLN A 1 120 ? 4.617 -12.836 -5.105 1 98.88 120 GLN A O 1
ATOM 943 N N . TYR A 1 121 ? 4.699 -14.867 -6.133 1 98.94 121 TYR A N 1
ATOM 944 C CA . TYR A 1 121 ? 3.316 -15.227 -5.84 1 98.94 121 TYR A CA 1
ATOM 945 C C . TYR A 1 121 ? 3.223 -16.656 -5.328 1 98.94 121 TYR A C 1
ATOM 947 O O . TYR A 1 121 ? 3.768 -17.578 -5.938 1 98.94 121 TYR A O 1
ATOM 955 N N . PHE A 1 122 ? 2.592 -16.828 -4.195 1 98.81 122 PHE A N 1
ATOM 956 C CA . PHE A 1 122 ? 2.182 -18.156 -3.75 1 98.81 122 PHE A CA 1
ATOM 957 C C . PHE A 1 122 ? 0.979 -18.641 -4.547 1 98.81 122 PHE A C 1
ATOM 959 O O . PHE A 1 122 ? -0.006 -17.922 -4.703 1 98.81 122 PHE A O 1
ATOM 966 N N . VAL A 1 123 ? 1.048 -19.844 -5.027 1 98.81 123 VAL A N 1
ATOM 967 C CA . VAL A 1 123 ? 0.037 -20.359 -5.941 1 98.81 123 VAL A CA 1
ATOM 968 C C . VAL A 1 123 ? -0.915 -21.281 -5.184 1 98.81 123 VAL A C 1
ATOM 970 O O . VAL A 1 123 ? -0.516 -22.359 -4.723 1 98.81 123 VAL A O 1
ATOM 973 N N . GLY A 1 124 ? -2.178 -20.812 -5.07 1 98.06 124 GLY A N 1
ATOM 974 C CA . GLY A 1 124 ? -3.266 -21.641 -4.562 1 98.06 124 GLY A CA 1
ATOM 975 C C . GLY A 1 124 ? -4.234 -22.078 -5.645 1 98.06 124 GLY A C 1
ATOM 976 O O . GLY A 1 124 ? -4.02 -21.812 -6.828 1 98.06 124 GLY A O 1
ATOM 977 N N . GLU A 1 125 ? -5.188 -22.859 -5.188 1 96.94 125 GLU A N 1
ATOM 978 C CA . GLU A 1 125 ? -6.219 -23.234 -6.148 1 96.94 125 GLU A CA 1
ATOM 979 C C . GLU A 1 125 ? -6.992 -22.016 -6.637 1 96.94 125 GLU A C 1
ATOM 981 O O . GLU A 1 125 ? -7.766 -21.422 -5.887 1 96.94 125 GLU A O 1
ATOM 986 N N . ASN A 1 126 ? -6.82 -21.578 -7.828 1 98.12 126 ASN A N 1
ATOM 987 C CA . ASN A 1 126 ? -7.504 -20.484 -8.5 1 98.12 126 ASN A CA 1
ATOM 988 C C . ASN A 1 126 ? -7.184 -19.141 -7.855 1 98.12 126 ASN A C 1
ATOM 990 O O . ASN A 1 126 ? -8.016 -18.234 -7.844 1 98.12 126 ASN A O 1
ATOM 994 N N . VAL A 1 127 ? -6.082 -19.047 -7.262 1 98.75 127 VAL A N 1
ATOM 995 C CA . VAL A 1 127 ? -5.703 -17.797 -6.602 1 98.75 127 VAL A CA 1
ATOM 996 C C . VAL A 1 127 ? -4.18 -17.656 -6.586 1 98.75 127 VAL A C 1
ATOM 998 O O . VAL A 1 127 ? -3.465 -18.656 -6.438 1 98.75 127 VAL A O 1
ATOM 1001 N N . LEU A 1 128 ? -3.635 -16.516 -6.855 1 98.94 128 LEU A N 1
ATOM 1002 C CA . LEU A 1 128 ? -2.252 -16.109 -6.621 1 98.94 128 LEU A CA 1
ATOM 1003 C C . LEU A 1 128 ? -2.166 -15.109 -5.477 1 98.94 128 LEU A C 1
ATOM 1005 O O . LEU A 1 128 ? -2.826 -14.062 -5.508 1 98.94 128 LEU A O 1
ATOM 1009 N N . PHE A 1 129 ? -1.384 -15.391 -4.496 1 98.94 129 PHE A N 1
ATOM 1010 C CA . PHE A 1 129 ? -1.166 -14.453 -3.4 1 98.94 129 PHE A CA 1
ATOM 1011 C C . PHE A 1 129 ? 0.137 -13.688 -3.596 1 98.94 129 PHE A C 1
ATOM 1013 O O . PHE A 1 129 ? 1.212 -14.281 -3.658 1 98.94 129 PHE A O 1
ATOM 1020 N N . HIS A 1 130 ? 0.016 -12.391 -3.711 1 98.88 130 HIS A N 1
ATOM 1021 C CA . HIS A 1 130 ? 1.195 -11.531 -3.75 1 98.88 130 HIS A CA 1
ATOM 1022 C C . HIS A 1 130 ? 1.992 -11.633 -2.453 1 98.88 130 HIS A C 1
ATOM 1024 O O . HIS A 1 130 ? 1.43 -11.508 -1.363 1 98.88 130 HIS A O 1
ATOM 1030 N N . LEU A 1 131 ? 3.297 -11.891 -2.566 1 98.5 131 LEU A N 1
ATOM 1031 C CA . LEU A 1 131 ? 4.137 -12.062 -1.385 1 98.5 131 LEU A CA 1
ATOM 1032 C C . LEU A 1 131 ? 4.926 -10.789 -1.091 1 98.5 131 LEU A C 1
ATOM 1034 O O . LEU A 1 131 ? 5.047 -9.922 -1.953 1 98.5 131 LEU A O 1
ATOM 1038 N N . ASP A 1 132 ? 5.43 -10.695 0.138 1 97.06 132 ASP A N 1
ATOM 1039 C CA . ASP A 1 132 ? 6.18 -9.508 0.528 1 97.06 132 ASP A CA 1
ATOM 1040 C C . ASP A 1 132 ? 7.617 -9.57 0.009 1 97.06 132 ASP A C 1
ATOM 1042 O O . ASP A 1 132 ? 7.961 -10.461 -0.77 1 97.06 132 ASP A O 1
ATOM 1046 N N . MET A 1 133 ? 8.453 -8.617 0.342 1 94.94 133 MET A N 1
ATOM 1047 C CA . MET A 1 133 ? 9.82 -8.453 -0.154 1 94.94 133 MET A CA 1
ATOM 1048 C C . MET A 1 133 ? 10.664 -9.68 0.17 1 94.94 133 MET A C 1
ATOM 1050 O O . MET A 1 133 ? 11.594 -10.008 -0.564 1 94.94 133 MET A O 1
ATOM 1054 N N . ASP A 1 134 ? 10.305 -10.414 1.223 1 93.62 134 ASP A N 1
ATOM 1055 C CA . ASP A 1 134 ? 11.094 -11.555 1.684 1 93.62 134 ASP A CA 1
ATOM 1056 C C . ASP A 1 134 ? 1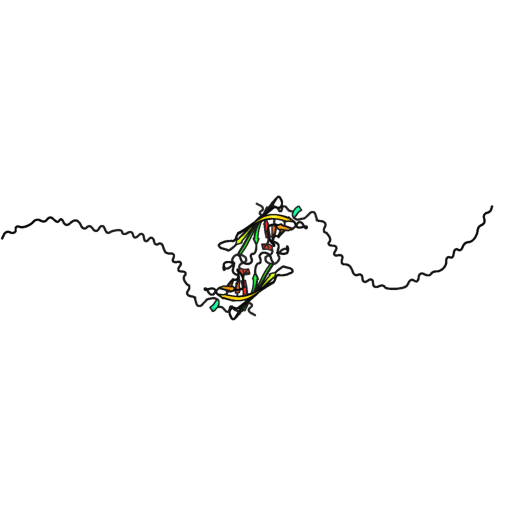0.492 -12.875 1.203 1 93.62 134 ASP A C 1
ATOM 1058 O O . ASP A 1 134 ? 10.977 -13.953 1.554 1 93.62 134 ASP A O 1
ATOM 1062 N N . GLY A 1 135 ? 9.391 -12.812 0.463 1 96.25 135 GLY A N 1
ATOM 1063 C CA . GLY A 1 135 ? 8.773 -14.016 -0.076 1 96.25 135 GLY A CA 1
ATOM 1064 C C . GLY A 1 135 ? 7.7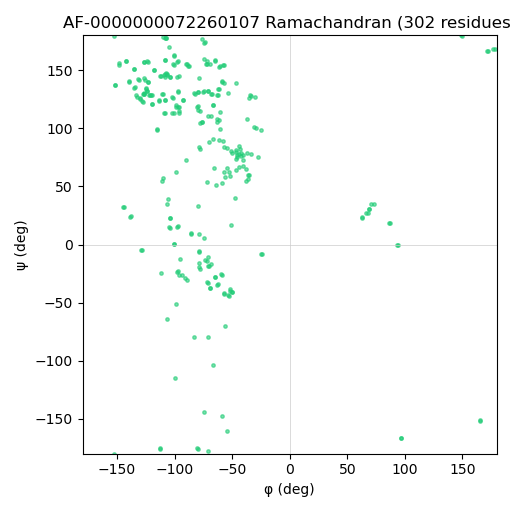97 -14.672 0.885 1 96.25 135 GLY A C 1
ATOM 1065 O O . GLY A 1 135 ? 7.469 -15.852 0.737 1 96.25 135 GLY A O 1
ATOM 1066 N N . ASN A 1 136 ? 7.383 -13.883 1.839 1 96.19 136 ASN A N 1
ATOM 1067 C CA . ASN A 1 136 ? 6.426 -14.406 2.805 1 96.19 136 ASN A CA 1
ATOM 1068 C C . ASN A 1 136 ? 5.004 -13.945 2.496 1 96.19 136 ASN A C 1
ATOM 1070 O O . ASN A 1 136 ? 4.809 -12.875 1.919 1 96.19 136 ASN A O 1
ATOM 1074 N N . ARG A 1 137 ? 4.062 -14.75 2.961 1 97.69 137 ARG A N 1
ATOM 1075 C CA . ARG A 1 137 ? 2.67 -14.328 2.916 1 97.69 137 ARG A CA 1
ATOM 1076 C C . ARG A 1 137 ? 2.455 -13.07 3.76 1 97.69 137 ARG A C 1
ATOM 1078 O O . ARG A 1 137 ? 2.957 -12.977 4.883 1 97.69 137 ARG A O 1
ATOM 1085 N N . ILE A 1 138 ? 1.729 -12.133 3.129 1 97.38 138 ILE A N 1
ATOM 1086 C CA . ILE A 1 138 ? 1.413 -10.922 3.877 1 97.38 138 ILE A CA 1
ATOM 1087 C C . ILE A 1 138 ? 0.235 -11.188 4.812 1 97.38 138 ILE A C 1
ATOM 1089 O O . ILE A 1 138 ? -0.771 -11.773 4.406 1 97.38 138 ILE A O 1
ATOM 1093 N N . THR A 1 139 ? 0.345 -10.812 6.074 1 96.12 139 THR A N 1
ATOM 1094 C CA . THR A 1 139 ? -0.668 -11.055 7.098 1 96.12 139 THR A CA 1
ATOM 1095 C C . THR A 1 139 ? -1.291 -9.734 7.555 1 96.12 139 THR A C 1
ATOM 1097 O O . THR A 1 139 ? -1.034 -8.688 6.965 1 96.12 139 THR A O 1
ATOM 1100 N N . GLY A 1 140 ? -2.166 -9.867 8.57 1 95.31 140 GLY A N 1
ATOM 1101 C CA . GLY A 1 140 ? -2.795 -8.672 9.109 1 95.31 140 GLY A CA 1
ATOM 1102 C C . GLY A 1 140 ? -4.172 -8.406 8.523 1 95.31 140 GLY A C 1
ATOM 1103 O O . GLY A 1 140 ? -4.746 -9.273 7.863 1 95.31 140 GLY A O 1
ATOM 1104 N N . GLN A 1 141 ? -4.652 -7.199 8.773 1 95 141 GLN A N 1
ATOM 1105 C CA . GLN A 1 141 ? -6.035 -6.84 8.477 1 95 141 GLN A CA 1
ATOM 1106 C C . GLN A 1 141 ? -6.301 -6.871 6.973 1 95 141 GLN A C 1
ATOM 1108 O O . GLN A 1 141 ? -7.406 -7.195 6.535 1 95 141 GLN A O 1
ATOM 1113 N N . LEU A 1 142 ? -5.227 -6.629 6.137 1 97.62 142 LEU A N 1
ATOM 1114 C CA . LEU A 1 142 ? -5.449 -6.508 4.703 1 97.62 142 LEU A CA 1
ATOM 1115 C C . LEU A 1 142 ? -4.98 -7.758 3.971 1 97.62 142 LEU A C 1
ATOM 1117 O O . LEU A 1 142 ? -4.848 -7.754 2.744 1 97.62 142 LEU A O 1
ATOM 1121 N N . ALA A 1 143 ? -4.75 -8.812 4.656 1 98.19 143 ALA A N 1
ATOM 1122 C CA . ALA A 1 143 ? -4.164 -10.039 4.117 1 98.19 143 ALA A CA 1
ATOM 1123 C C . ALA A 1 143 ? -4.941 -10.523 2.9 1 98.19 143 ALA A C 1
ATOM 1125 O O . ALA A 1 143 ? -4.344 -10.906 1.889 1 98.19 143 ALA A O 1
ATOM 1126 N N . GLU A 1 144 ? -6.281 -10.5 2.959 1 98 144 GLU A N 1
ATOM 1127 C CA . GLU A 1 144 ? -7.105 -11.055 1.886 1 98 144 GLU A CA 1
ATOM 1128 C C . GLU A 1 144 ? -7.035 -10.18 0.635 1 98 144 GLU A C 1
ATOM 1130 O O . GLU A 1 144 ? -7.348 -10.641 -0.466 1 98 144 GLU A O 1
ATOM 1135 N N . ASN A 1 145 ? -6.594 -8.938 0.812 1 98.69 145 ASN A N 1
ATOM 1136 C CA . ASN A 1 145 ? -6.543 -8.008 -0.312 1 98.69 145 ASN A CA 1
ATOM 1137 C C . ASN A 1 145 ? -5.324 -8.266 -1.194 1 98.69 145 ASN A C 1
ATOM 1139 O O . ASN A 1 145 ? -5.215 -7.707 -2.287 1 98.69 145 ASN A O 1
ATOM 1143 N N . TYR A 1 146 ? -4.445 -9.141 -0.814 1 98.81 146 TYR A N 1
ATOM 1144 C CA . TYR A 1 146 ? -3.246 -9.398 -1.604 1 98.81 146 TYR A CA 1
ATOM 1145 C C . TYR A 1 146 ? -3.434 -10.625 -2.492 1 98.81 146 TYR A C 1
ATOM 1147 O O . TYR A 1 146 ? -2.461 -11.164 -3.023 1 98.81 146 TYR A O 1
ATOM 1155 N N . ALA A 1 147 ? -4.676 -11.023 -2.641 1 98.88 147 ALA A N 1
ATOM 1156 C CA . ALA A 1 147 ? -5.031 -12.156 -3.484 1 98.88 147 ALA A CA 1
ATOM 1157 C C . ALA A 1 147 ? -5.48 -11.695 -4.867 1 98.88 147 ALA A C 1
ATOM 1159 O O . ALA A 1 147 ? -6.266 -10.75 -4.992 1 98.88 147 ALA A O 1
ATOM 1160 N N . LEU A 1 148 ? -4.957 -12.289 -5.918 1 98.94 148 LEU A N 1
ATOM 1161 C CA . LEU A 1 148 ? -5.469 -12.227 -7.285 1 98.94 148 LEU A CA 1
ATOM 1162 C C . LEU A 1 148 ? -6.227 -13.5 -7.637 1 98.94 148 LEU A C 1
ATOM 1164 O O . LEU A 1 148 ? -5.691 -14.602 -7.508 1 98.94 148 LEU A O 1
ATOM 1168 N N . ARG A 1 149 ? -7.406 -13.367 -8.078 1 98.81 149 ARG A N 1
ATOM 1169 C CA . ARG A 1 149 ? -8.25 -14.539 -8.297 1 98.81 149 ARG A CA 1
ATOM 1170 C C . ARG A 1 149 ? -8.352 -14.875 -9.781 1 98.81 149 ARG A C 1
ATOM 1172 O O . ARG A 1 149 ? -8.453 -13.977 -10.617 1 98.81 149 ARG A O 1
ATOM 1179 N N . LYS A 1 150 ? -8.406 -16.141 -10.023 1 98.62 150 LYS A N 1
ATOM 1180 C CA . LYS A 1 150 ? -8.461 -16.625 -11.398 1 98.62 150 LYS A CA 1
ATOM 1181 C C . LYS A 1 150 ? -9.812 -16.328 -12.039 1 98.62 150 LYS A C 1
ATOM 1183 O O . LYS A 1 150 ? -10.852 -16.5 -11.406 1 98.62 150 LYS A O 1
ATOM 1188 N N . ASN A 1 151 ? -9.695 -15.781 -13.25 1 96.94 151 ASN A N 1
ATOM 1189 C CA . ASN A 1 151 ? -10.906 -15.625 -14.055 1 96.94 151 ASN A CA 1
ATOM 1190 C C . ASN A 1 151 ? -11.352 -16.953 -14.656 1 96.94 151 ASN A C 1
ATOM 1192 O O . ASN A 1 151 ? -10.672 -17.5 -15.523 1 96.94 151 ASN A O 1
ATOM 1196 N N . MET A 1 152 ? -12.422 -17.578 -14.141 1 89.38 152 MET A N 1
ATOM 1197 C CA . MET A 1 152 ? -12.859 -18.906 -14.555 1 89.38 152 MET A CA 1
ATOM 1198 C C . MET A 1 152 ? -13.773 -18.828 -15.773 1 89.38 152 MET A C 1
ATOM 1200 O O . MET A 1 152 ? -14.266 -19.859 -16.25 1 89.38 152 MET A O 1
ATOM 1204 N N .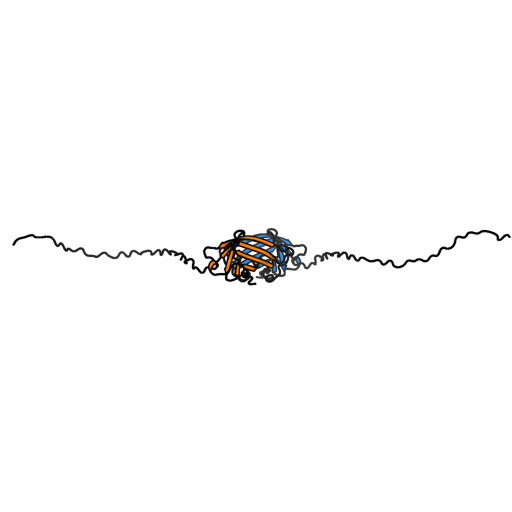 ASP A 1 153 ? -14.062 -17.734 -16.594 1 73.5 153 ASP A N 1
ATOM 1205 C CA . ASP A 1 153 ? -14.914 -17.703 -17.781 1 73.5 153 ASP A CA 1
ATOM 1206 C C . ASP A 1 153 ? -14.141 -18.156 -19.016 1 73.5 153 ASP A C 1
ATOM 1208 O O . ASP A 1 153 ? -12.922 -18 -19.078 1 73.5 153 ASP A O 1
ATOM 1212 N N . MET B 1 1 ? -36.75 104.812 -28.703 1 22.83 1 MET B N 1
ATOM 1213 C CA . MET B 1 1 ? -36.812 105.125 -30.125 1 22.83 1 MET B CA 1
ATOM 1214 C C . MET B 1 1 ? -36.5 103.875 -30.969 1 22.83 1 MET B C 1
ATOM 1216 O O . MET B 1 1 ? -37.312 103.5 -31.812 1 22.83 1 MET B O 1
ATOM 1220 N N . LYS B 1 2 ? -35.125 103.625 -31.25 1 20.8 2 LYS B N 1
ATOM 1221 C CA . LYS B 1 2 ? -34.75 103.188 -32.594 1 20.8 2 LYS B CA 1
ATOM 1222 C C . LYS B 1 2 ? -34.938 101.688 -32.75 1 20.8 2 LYS B C 1
ATOM 1224 O O . LYS B 1 2 ? -35.344 101.188 -33.781 1 20.8 2 LYS B O 1
ATOM 1229 N N . PHE B 1 3 ? -33.875 100.938 -32.188 1 23.75 3 PHE B N 1
ATOM 1230 C CA . PHE B 1 3 ? -33.062 100.25 -33.188 1 23.75 3 PHE B CA 1
ATOM 1231 C C . PHE B 1 3 ? -33.844 99.062 -33.781 1 23.75 3 PHE B C 1
ATOM 1233 O O . PHE B 1 3 ? -34.625 98.375 -33.094 1 23.75 3 PHE B O 1
ATOM 1240 N N . ASN B 1 4 ? -33.438 98.75 -34.938 1 23.92 4 ASN B N 1
ATOM 1241 C CA . ASN B 1 4 ? -33.781 98.188 -36.219 1 23.92 4 ASN B CA 1
ATOM 1242 C C . ASN B 1 4 ? -34 96.688 -36.094 1 23.92 4 ASN B C 1
ATOM 1244 O O . ASN B 1 4 ? -35.031 96.125 -36.562 1 23.92 4 ASN B O 1
ATOM 1248 N N . THR B 1 5 ? -32.781 95.875 -36.062 1 26.66 5 THR B N 1
ATOM 1249 C CA . THR B 1 5 ? -32.438 95 -37.188 1 26.66 5 THR B CA 1
ATOM 1250 C C . THR B 1 5 ? -33.281 93.75 -37.188 1 26.66 5 THR B C 1
ATOM 1252 O O . THR B 1 5 ? -33.719 93.25 -36.125 1 26.66 5 THR B O 1
ATOM 1255 N N . LEU B 1 6 ? -33.125 92.875 -38.188 1 25.66 6 LEU B N 1
ATOM 1256 C CA . LEU B 1 6 ? -33.688 92.062 -39.281 1 25.66 6 LEU B CA 1
ATOM 1257 C C . LEU B 1 6 ? -33.906 90.625 -38.875 1 25.66 6 LEU B C 1
ATOM 1259 O O . LEU B 1 6 ? -35 90.062 -39.031 1 25.66 6 LEU B O 1
ATOM 1263 N N . PHE B 1 7 ? -33.156 89.625 -39.5 1 22.66 7 PHE B N 1
ATOM 1264 C CA . PHE B 1 7 ? -33.594 88.75 -40.594 1 22.66 7 PHE B CA 1
ATOM 1265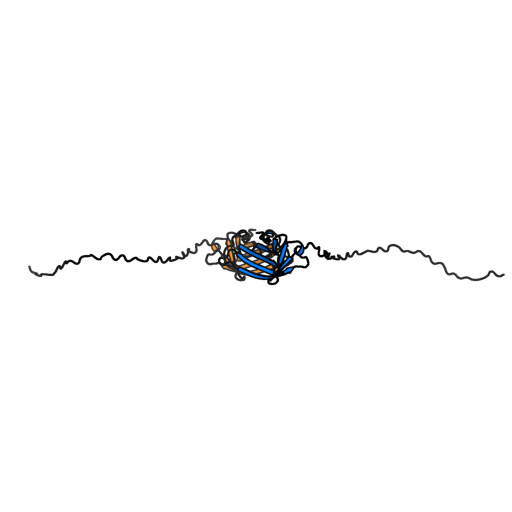 C C . PHE B 1 7 ? -33.844 87.312 -40.062 1 22.66 7 PHE B C 1
ATOM 1267 O O . PHE B 1 7 ? -34.844 86.688 -40.406 1 22.66 7 PHE B O 1
ATOM 1274 N N . PHE B 1 8 ? -32.625 86.688 -39.562 1 25.64 8 PHE B N 1
ATOM 1275 C CA . PHE B 1 8 ? -32.219 85.5 -40.281 1 25.64 8 PHE B CA 1
ATOM 1276 C C . PHE B 1 8 ? -33.156 84.312 -40 1 25.64 8 PHE B C 1
ATOM 1278 O O . PHE B 1 8 ? -33.812 84.25 -38.969 1 25.64 8 PHE B O 1
ATOM 1285 N N . PHE B 1 9 ? -32.781 83.125 -40.625 1 25.33 9 PHE B N 1
ATOM 1286 C CA . PHE B 1 9 ? -33.031 82 -41.5 1 25.33 9 PHE B CA 1
ATOM 1287 C C . PHE B 1 9 ? -33.438 80.75 -40.688 1 25.33 9 PHE B C 1
ATOM 1289 O O . PHE B 1 9 ? -32.562 80.125 -40.094 1 25.33 9 PHE B O 1
ATOM 1296 N N . LEU B 1 10 ? -34.531 80.688 -39.938 1 27.83 10 LEU B N 1
ATOM 1297 C CA . LEU B 1 10 ? -34.844 79.562 -39.031 1 27.83 10 LEU B CA 1
ATOM 1298 C C . LEU B 1 10 ? -35.062 78.25 -39.812 1 27.83 10 LEU B C 1
ATOM 1300 O O . LEU B 1 10 ? -36.188 77.875 -40.094 1 27.83 10 LEU B O 1
ATOM 1304 N N . ILE B 1 11 ? -33.938 77.938 -40.781 1 29.28 11 ILE B N 1
ATOM 1305 C CA . ILE B 1 11 ? -34.188 76.812 -41.688 1 29.28 11 ILE B CA 1
ATOM 1306 C C . ILE B 1 11 ? -34.469 75.562 -40.906 1 29.28 11 ILE B C 1
ATOM 1308 O O . ILE B 1 11 ? -33.562 75.062 -40.188 1 29.28 11 ILE B O 1
ATOM 1312 N N . ILE B 1 12 ? -35.688 75.188 -40.5 1 30.05 12 ILE B N 1
ATOM 1313 C CA . ILE B 1 12 ? -36.188 74.188 -39.594 1 30.05 12 ILE B CA 1
ATOM 1314 C C . ILE B 1 12 ? -36.062 72.812 -40.281 1 30.05 12 ILE B C 1
ATOM 1316 O O . ILE B 1 12 ? -36.438 71.812 -39.688 1 30.05 12 ILE B O 1
ATOM 1320 N N . PHE B 1 13 ? -35.344 72.812 -41.625 1 26.44 13 PHE B N 1
ATOM 1321 C CA . PHE B 1 13 ? -36.062 71.75 -42.312 1 26.44 13 PHE B CA 1
ATOM 1322 C C . PHE B 1 13 ? -35.969 70.375 -41.562 1 26.44 13 PHE B C 1
ATOM 1324 O O . PHE B 1 13 ? -35.156 70.25 -40.656 1 26.44 13 PHE B O 1
ATOM 1331 N N . VAL B 1 14 ? -35.969 69.125 -42.438 1 29.88 14 VAL B N 1
ATOM 1332 C CA . VAL B 1 14 ? -36.75 68 -42.844 1 29.88 14 VAL B CA 1
ATOM 1333 C C . VAL B 1 14 ? -36.156 66.688 -42.312 1 29.88 14 VAL B C 1
ATOM 1335 O O . VAL B 1 14 ? -36.844 65.688 -42.156 1 29.88 14 V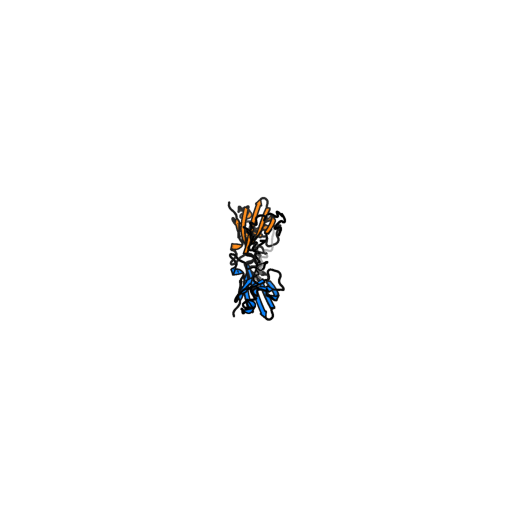AL B O 1
ATOM 1338 N N . SER B 1 15 ? -34.781 66.5 -41.969 1 29.58 15 SER B N 1
ATOM 1339 C CA . SER B 1 15 ? -34.25 65.25 -42.562 1 29.58 15 SER B CA 1
ATOM 1340 C C . SER B 1 15 ? -34.719 64.062 -41.75 1 29.58 15 SER B C 1
ATOM 1342 O O . SER B 1 15 ? -34.469 63.969 -40.531 1 29.58 15 SER B O 1
ATOM 1344 N N . ALA B 1 16 ? -35.719 63.25 -42.219 1 29.62 16 ALA B N 1
ATOM 1345 C CA . ALA B 1 16 ? -36.406 62.062 -41.75 1 29.62 16 ALA B CA 1
ATOM 1346 C C . ALA B 1 16 ? -35.438 60.906 -41.469 1 29.62 16 ALA B C 1
ATOM 1348 O O . ALA B 1 16 ? -34.438 60.781 -42.188 1 29.62 16 ALA B O 1
ATOM 1349 N N . ILE B 1 17 ? -35.625 60.094 -40.312 1 31.41 17 ILE B N 1
ATOM 1350 C CA . ILE B 1 17 ? -35.125 59.188 -39.281 1 31.41 17 ILE B CA 1
ATOM 1351 C C . ILE B 1 17 ? -35 57.781 -39.875 1 31.41 17 ILE B C 1
ATOM 1353 O O . ILE B 1 17 ? -34.594 56.844 -39.156 1 31.41 17 ILE B O 1
ATOM 1357 N N . ILE B 1 18 ? -35.125 57.438 -41.188 1 32.38 18 ILE B N 1
ATOM 1358 C CA . ILE B 1 18 ? -35.656 56.062 -41.281 1 32.38 18 ILE B CA 1
ATOM 1359 C C . ILE B 1 18 ? -34.562 55.062 -41.062 1 32.38 18 ILE B C 1
ATOM 1361 O O . ILE B 1 18 ? -33.719 54.812 -41.938 1 32.38 18 ILE B O 1
ATOM 1365 N N . GLY B 1 19 ? -33.562 55.25 -40.281 1 31.67 19 GLY B N 1
ATOM 1366 C CA . GLY B 1 19 ? -32.469 54.25 -40.344 1 31.67 19 GLY B CA 1
ATOM 1367 C C . GLY B 1 19 ? -32.906 52.844 -40 1 31.67 19 GLY B C 1
ATOM 1368 O O . GLY B 1 19 ? -33.438 52.625 -38.906 1 31.67 19 GLY B O 1
ATOM 1369 N N . ALA B 1 20 ? -33.156 51.969 -41.094 1 32.5 20 ALA B N 1
ATOM 1370 C CA . ALA B 1 20 ? -33.656 50.594 -41.188 1 32.5 20 ALA B CA 1
ATOM 1371 C C . ALA B 1 20 ? -32.812 49.656 -40.312 1 32.5 20 ALA B C 1
ATOM 1373 O O . ALA B 1 20 ? -31.734 50 -39.906 1 32.5 20 ALA B O 1
ATOM 1374 N N . CYS B 1 21 ? -32.906 48.188 -40.656 1 31.72 21 CYS B N 1
ATOM 1375 C CA . CYS B 1 21 ? -33.156 46.844 -40.156 1 31.72 21 CYS B CA 1
ATOM 1376 C C . CYS B 1 21 ? -31.828 46.156 -39.812 1 31.72 21 CYS B C 1
ATOM 1378 O O . CYS B 1 21 ? -31.828 45.062 -39.25 1 31.72 21 CYS B O 1
ATOM 1380 N N . GLU B 1 22 ? -30.547 46.594 -40.156 1 31.05 22 GLU B N 1
ATOM 1381 C CA . GLU B 1 22 ? -29.75 45.406 -40.344 1 31.05 22 GLU B CA 1
ATOM 1382 C C . GLU B 1 22 ? -29.5 44.656 -39.031 1 31.05 22 GLU B C 1
ATOM 1384 O O . GLU B 1 22 ? -29.078 45.281 -38.062 1 31.05 22 GLU B O 1
ATOM 1389 N N . GLY B 1 23 ? -30.109 43.438 -38.844 1 31.38 23 GLY B N 1
ATOM 1390 C CA . GLY B 1 23 ? -30.125 42.406 -37.812 1 31.38 23 GLY B CA 1
ATOM 1391 C C . GLY B 1 23 ? -28.734 41.844 -37.531 1 31.38 23 GLY B C 1
ATOM 1392 O O . GLY B 1 23 ? -28.188 41.094 -38.344 1 31.38 23 GLY B O 1
ATOM 1393 N N . THR B 1 24 ? -27.719 42.625 -37.25 1 29.09 24 THR B N 1
ATOM 1394 C CA . THR B 1 24 ? -26.406 42 -37.094 1 29.09 24 THR B CA 1
ATOM 1395 C C . THR B 1 24 ? -26.438 41 -35.938 1 29.09 24 THR B C 1
ATOM 1397 O O . THR B 1 24 ? -26.875 41.344 -34.812 1 29.09 24 THR B O 1
ATOM 1400 N N . LYS B 1 25 ? -26.422 39.656 -36.312 1 28.06 25 LYS B N 1
ATOM 1401 C CA . LYS B 1 25 ? -26.297 38.5 -35.438 1 28.06 25 LYS B CA 1
ATOM 1402 C C . LYS B 1 25 ? -25.062 38.594 -34.562 1 28.06 25 LYS B C 1
ATOM 1404 O O . LYS B 1 25 ? -23.938 38.656 -35.062 1 28.06 25 LYS B O 1
ATOM 1409 N N . LYS B 1 26 ? -25.109 39.281 -33.469 1 31.53 26 LYS B N 1
ATOM 1410 C CA . LYS B 1 26 ? -24 39.375 -32.5 1 31.53 26 LYS B CA 1
ATOM 1411 C C . LYS B 1 26 ? -23.672 37.969 -31.938 1 31.53 26 LYS B C 1
ATOM 1413 O O . LYS B 1 26 ? -24.547 37.281 -31.438 1 31.53 26 LYS B O 1
ATOM 1418 N N . ASP B 1 27 ? -22.734 37.344 -32.688 1 28.78 27 ASP B N 1
ATOM 1419 C CA . ASP B 1 27 ? -22.141 36.125 -32.125 1 28.78 27 ASP B CA 1
ATOM 1420 C C . ASP B 1 27 ? -21.656 36.344 -30.703 1 28.78 27 ASP B C 1
ATOM 1422 O O . ASP B 1 27 ? -20.797 37.188 -30.469 1 28.78 27 ASP B O 1
ATOM 1426 N N . ASN B 1 28 ? -22.5 36.344 -29.703 1 28.12 28 ASN B N 1
ATOM 1427 C CA . ASN B 1 28 ? -22.203 36.406 -28.266 1 28.12 28 ASN B CA 1
ATOM 1428 C C . ASN B 1 28 ? -21.188 35.344 -27.859 1 28.12 28 ASN B C 1
ATOM 1430 O O . ASN B 1 28 ? -21.484 34.156 -27.828 1 28.12 28 ASN B O 1
ATOM 1434 N N . SER B 1 29 ? -19.984 35.375 -28.469 1 30.06 29 SER B N 1
ATOM 1435 C CA . SER B 1 29 ? -18.969 34.531 -27.844 1 30.06 29 SER B CA 1
ATOM 1436 C C . SER B 1 29 ? -18.875 34.812 -26.344 1 30.06 29 SER B C 1
ATOM 1438 O O . SER B 1 29 ? -18.484 35.938 -25.938 1 30.06 29 SER B O 1
ATOM 1440 N N . GLU B 1 30 ? -19.75 34.281 -25.516 1 28.56 30 GLU B N 1
ATOM 1441 C CA . GLU B 1 30 ? -19.672 34.281 -24.062 1 28.56 30 GLU B CA 1
ATOM 1442 C C . GLU B 1 30 ? -18.281 33.875 -23.578 1 28.56 30 GLU B C 1
ATOM 1444 O O . GLU B 1 30 ? -17.828 32.75 -23.859 1 28.56 30 GLU B O 1
ATOM 1449 N N . GLU B 1 31 ? -17.312 34.781 -23.719 1 31.98 31 GLU B N 1
ATOM 1450 C CA . GLU B 1 31 ? -16.078 34.562 -22.969 1 31.98 31 GLU B CA 1
ATOM 1451 C C . GLU B 1 31 ? -16.375 34.125 -21.531 1 31.98 31 GLU B C 1
ATOM 1453 O O . GLU B 1 31 ? -17.047 34.844 -20.781 1 31.98 31 GLU B O 1
ATOM 1458 N N . MET B 1 32 ? -16.594 32.812 -21.312 1 29.67 32 MET B N 1
ATOM 1459 C CA . MET B 1 32 ? -16.594 32.25 -19.984 1 29.67 32 MET B CA 1
ATOM 1460 C C . MET B 1 32 ? -15.391 32.719 -19.172 1 29.67 32 MET B C 1
ATOM 1462 O O . MET B 1 32 ? -14.242 32.375 -19.5 1 29.67 32 MET B O 1
ATOM 1466 N N . SER B 1 33 ? -15.336 34 -18.922 1 31.41 33 SER B N 1
ATOM 1467 C CA . SER B 1 33 ? -14.352 34.406 -17.906 1 31.41 33 SER B CA 1
ATOM 1468 C C . SER B 1 33 ? -14.461 33.5 -16.672 1 31.41 33 SER B C 1
ATOM 1470 O O . SER B 1 33 ? -15.516 33.469 -16.031 1 31.41 33 SER B O 1
ATOM 1472 N N . SER B 1 34 ? -13.883 32.344 -16.688 1 32.31 34 SER B N 1
ATOM 1473 C CA . SER B 1 34 ? -13.68 31.625 -15.438 1 32.31 34 SER B CA 1
ATOM 1474 C C . SER B 1 34 ? -13.172 32.562 -14.336 1 32.31 34 SER B C 1
ATOM 1476 O O . SER B 1 34 ? -12.07 33.094 -14.422 1 32.31 34 SER B O 1
ATOM 1478 N N . THR B 1 35 ? -14.047 33.5 -13.945 1 32 35 THR B N 1
ATOM 1479 C CA . THR B 1 35 ? -13.68 34.188 -12.719 1 32 35 THR B CA 1
ATOM 1480 C C . THR B 1 35 ? -13.164 33.219 -11.672 1 32 35 THR B C 1
ATOM 1482 O O . THR B 1 35 ? -13.891 32.312 -11.234 1 32 35 THR B O 1
ATOM 1485 N N . ASP B 1 36 ? -11.945 32.844 -11.727 1 34.91 36 ASP B N 1
ATOM 1486 C CA . ASP B 1 36 ? -11.312 32.281 -10.531 1 34.91 36 ASP B CA 1
ATOM 1487 C C . ASP B 1 36 ? -11.742 33.062 -9.281 1 34.91 36 ASP B C 1
ATOM 1489 O O . ASP B 1 36 ? -11.453 34.25 -9.141 1 34.91 36 ASP B O 1
ATOM 1493 N N . GLU B 1 37 ? -12.984 32.969 -8.93 1 35.5 37 GLU B N 1
ATOM 1494 C CA . GLU B 1 37 ? -13.336 33.5 -7.625 1 35.5 37 GLU B CA 1
ATOM 1495 C C . GLU B 1 37 ? -12.203 33.312 -6.625 1 35.5 37 GLU B C 1
ATOM 1497 O O . GLU B 1 37 ? -11.828 32.188 -6.312 1 35.5 37 GLU B O 1
ATOM 1502 N N . ILE B 1 38 ? -11.242 34.125 -6.707 1 39.22 38 ILE B N 1
ATOM 1503 C CA . ILE B 1 38 ? -10.359 34.25 -5.547 1 39.22 38 ILE B CA 1
ATOM 1504 C C . ILE B 1 38 ? -11.195 34.281 -4.273 1 39.22 38 ILE B C 1
ATOM 1506 O O . ILE B 1 38 ? -11.953 35.219 -4.051 1 39.22 38 ILE B O 1
ATOM 1510 N N . PHE B 1 39 ? -11.719 33.156 -3.814 1 38.06 39 PHE B N 1
ATOM 1511 C CA . PHE B 1 39 ? -12.195 33.156 -2.436 1 38.06 39 PHE B CA 1
ATOM 1512 C C . PHE B 1 39 ? -11.281 34 -1.547 1 38.06 39 PHE B C 1
ATOM 1514 O O . PHE B 1 39 ? -10.062 33.938 -1.682 1 38.06 39 PHE B O 1
ATOM 1521 N N . PRO B 1 40 ? -11.648 35.125 -1.093 1 41.59 40 PRO B N 1
ATOM 1522 C CA . PRO B 1 40 ? -10.805 35.781 -0.089 1 41.59 40 PRO B CA 1
ATOM 1523 C C . PRO B 1 40 ? -10.141 34.781 0.867 1 41.59 40 PRO B C 1
ATOM 1525 O O . PRO B 1 40 ? -10.672 33.688 1.102 1 41.59 40 PRO B O 1
ATOM 1528 N N . PRO B 1 41 ? -8.82 34.75 1.088 1 43.09 41 PRO B N 1
ATOM 1529 C CA . PRO B 1 41 ? -8.344 33.812 2.127 1 43.09 41 PRO B CA 1
ATOM 1530 C C . PRO B 1 41 ? -9.289 33.75 3.318 1 43.09 41 PRO B C 1
ATOM 1532 O O . PRO B 1 41 ? -9.516 34.75 4.012 1 43.09 41 PRO B O 1
ATOM 1535 N N . ASP B 1 42 ? -10.5 33.312 3.312 1 46.72 42 ASP B N 1
ATOM 1536 C CA . ASP B 1 42 ? -11.297 33.094 4.516 1 46.72 42 ASP B CA 1
ATOM 1537 C C . ASP B 1 42 ? -10.406 32.75 5.711 1 46.72 42 ASP B C 1
ATOM 1539 O O . ASP B 1 42 ? -9.492 31.938 5.605 1 46.72 42 ASP B O 1
ATOM 1543 N N . GLU B 1 43 ? -10.078 33.719 6.668 1 53.12 43 GLU B N 1
ATOM 1544 C CA . GLU B 1 43 ? -9.453 33.625 7.98 1 53.12 43 GLU B CA 1
ATOM 1545 C C . GLU B 1 43 ? -9.648 32.25 8.594 1 53.12 43 GLU B C 1
ATOM 1547 O O . GLU B 1 43 ? -9.141 31.969 9.68 1 53.12 43 GLU B O 1
ATOM 1552 N N . HIS B 1 44 ? -10.43 31.312 8.086 1 73.31 44 HIS B N 1
ATOM 1553 C CA . HIS B 1 44 ? -10.773 30.062 8.758 1 73.31 44 HIS B CA 1
ATOM 1554 C C . HIS B 1 44 ? -10.039 28.891 8.141 1 73.31 44 HIS B C 1
ATOM 1556 O O . HIS B 1 44 ? -10.656 27.875 7.773 1 73.31 44 HIS B O 1
ATOM 1562 N N . THR B 1 45 ? -8.789 29.125 7.785 1 86.25 45 THR B N 1
ATOM 1563 C CA . THR B 1 45 ? -8 27.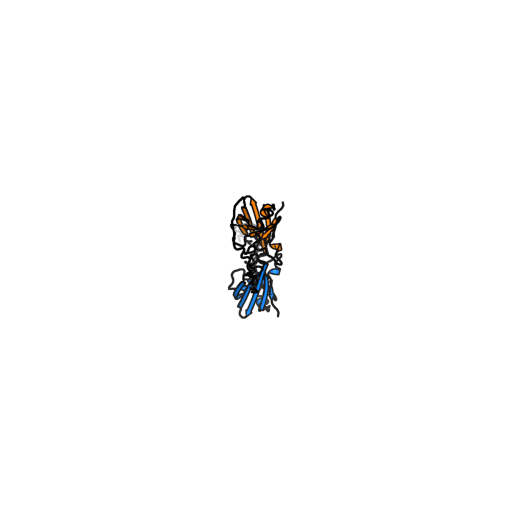984 7.316 1 86.25 45 THR B CA 1
ATOM 1564 C C . THR B 1 45 ? -7.648 27.062 8.477 1 86.25 45 THR B C 1
ATOM 1566 O O . THR B 1 45 ? -7.711 27.453 9.641 1 86.25 45 THR B O 1
ATOM 1569 N N . SER B 1 46 ? -7.395 25.734 8.172 1 90.81 46 SER B N 1
ATOM 1570 C CA . SER B 1 46 ? -6.93 24.812 9.195 1 90.81 46 SER B CA 1
ATOM 1571 C C . SER B 1 46 ? -5.738 25.375 9.961 1 90.81 46 SER B C 1
ATOM 1573 O O . SER B 1 46 ? -5.668 25.281 11.18 1 90.81 46 SER B O 1
ATOM 1575 N N . GLN B 1 47 ? -4.875 25.984 9.227 1 91.06 47 GLN B N 1
ATOM 1576 C CA . GLN B 1 47 ? -3.666 26.562 9.812 1 91.06 47 GLN B CA 1
ATOM 1577 C C . GLN B 1 47 ? -4.008 27.562 10.906 1 91.06 47 GLN B C 1
ATOM 1579 O O . GLN B 1 47 ? -3.373 27.578 11.969 1 91.06 47 GLN B O 1
ATOM 1584 N N . LEU B 1 48 ? -4.996 28.359 10.68 1 90.31 48 LEU B N 1
ATOM 1585 C CA . LEU B 1 48 ? -5.359 29.422 11.617 1 90.31 48 LEU B CA 1
ATOM 1586 C C . LEU B 1 48 ? -6.383 28.922 12.633 1 90.31 48 LEU B C 1
ATOM 1588 O O . LEU B 1 48 ? -6.402 29.375 13.781 1 90.31 48 LEU B O 1
ATOM 1592 N N . ALA B 1 49 ? -7.125 28.016 12.211 1 90 49 ALA B N 1
ATOM 1593 C CA . ALA B 1 49 ? -8.312 27.688 12.992 1 90 49 ALA B CA 1
ATOM 1594 C C . ALA B 1 49 ? -8.031 26.5 13.922 1 90 49 ALA B C 1
ATOM 1596 O O . ALA B 1 49 ? -8.664 26.375 14.977 1 90 49 ALA B O 1
ATOM 1597 N N . LEU B 1 50 ? -7.109 25.641 13.609 1 91.81 50 LEU B N 1
ATOM 1598 C CA . LEU B 1 50 ? -6.977 24.375 14.328 1 91.81 50 LEU B CA 1
ATOM 1599 C C . LEU B 1 50 ? -5.758 24.406 15.242 1 91.81 50 LEU B C 1
ATOM 1601 O O . LEU B 1 50 ? -4.766 25.078 14.945 1 91.81 50 LEU B O 1
ATOM 1605 N N . ASP B 1 51 ? -5.859 23.734 16.391 1 94.81 51 ASP B N 1
ATOM 1606 C CA . ASP B 1 51 ? -4.699 23.328 17.188 1 94.81 51 ASP B CA 1
ATOM 1607 C C . ASP B 1 51 ? -4.02 22.094 16.594 1 94.81 51 ASP B C 1
ATOM 1609 O O . ASP B 1 51 ? -4.207 20.984 17.078 1 94.81 51 ASP B O 1
ATOM 1613 N N . TYR B 1 52 ? -3.195 22.25 15.625 1 97.31 52 TYR B N 1
ATOM 1614 C CA . TYR B 1 52 ? -2.729 21.141 14.797 1 97.31 52 TYR B CA 1
ATOM 1615 C C . TYR B 1 52 ? -1.373 20.625 15.273 1 97.31 52 TYR B C 1
ATOM 1617 O O . TYR B 1 52 ? -0.933 19.547 14.875 1 97.31 52 TYR B O 1
ATOM 1625 N N . GLU B 1 53 ? -0.532 21.359 15.977 1 97.75 53 GLU B N 1
ATOM 1626 C CA . GLU B 1 53 ? 0.729 20.844 16.5 1 97.75 53 GLU B CA 1
ATOM 1627 C C . GLU B 1 53 ? 0.494 19.656 17.422 1 97.75 53 GLU B C 1
ATOM 1629 O O . GLU B 1 53 ? -0.473 19.641 18.188 1 97.75 53 GLU B O 1
ATOM 1634 N N . GLY B 1 54 ? 1.303 18.641 17.359 1 98.31 54 GLY B N 1
ATOM 1635 C CA . GLY B 1 54 ? 1.166 17.453 18.172 1 98.31 54 GLY B CA 1
ATOM 1636 C C . GLY B 1 54 ? 1.676 16.203 17.5 1 98.31 54 GLY B C 1
ATOM 1637 O O . GLY B 1 54 ? 2.295 16.266 16.438 1 98.31 54 GLY B O 1
ATOM 1638 N N . LEU B 1 55 ? 1.576 15.109 18.203 1 98.81 55 LEU B N 1
ATOM 1639 C CA . LEU B 1 55 ? 1.972 13.797 17.703 1 98.81 55 LEU B CA 1
ATOM 1640 C C . LEU B 1 55 ? 0.787 13.07 17.078 1 98.81 55 LEU B C 1
ATOM 1642 O O . LEU B 1 55 ? -0.286 12.984 17.672 1 98.81 55 LEU B O 1
ATOM 1646 N N . TYR B 1 56 ? 0.986 12.703 15.875 1 98.88 56 TYR B N 1
ATOM 1647 C CA . TYR B 1 56 ? 0.002 11.922 15.125 1 98.88 56 TYR B CA 1
ATOM 1648 C C . TYR B 1 56 ? 0.514 10.516 14.852 1 98.88 56 TYR B C 1
ATOM 1650 O O . TYR B 1 56 ? 1.701 10.328 14.57 1 98.88 56 TYR B O 1
ATOM 1658 N N . GLU B 1 57 ? -0.394 9.539 14.859 1 98.88 57 GLU B N 1
ATOM 1659 C CA . GLU B 1 57 ? 0.017 8.164 14.602 1 98.88 57 GLU B CA 1
ATOM 1660 C C . GLU B 1 57 ? -1.089 7.375 13.898 1 98.88 57 GLU B C 1
ATOM 1662 O O . GLU B 1 57 ? -2.268 7.723 14.008 1 98.88 57 GLU B O 1
ATOM 1667 N N . GLY B 1 58 ? -0.695 6.324 13.188 1 98.69 58 GLY B N 1
ATOM 1668 C CA . GLY B 1 58 ? -1.579 5.395 12.5 1 98.69 58 GLY B CA 1
ATOM 1669 C C . GLY B 1 58 ? -0.834 4.336 11.711 1 98.69 58 GLY B C 1
ATOM 1670 O O . GLY B 1 58 ? 0.393 4.383 11.602 1 98.69 58 GLY B O 1
ATOM 1671 N N . VAL B 1 59 ? -1.506 3.348 11.266 1 98.62 59 VAL B N 1
ATOM 1672 C CA . VAL B 1 59 ? -0.971 2.33 10.367 1 98.62 59 VAL B CA 1
ATOM 1673 C C . VAL B 1 59 ? -1.576 2.5 8.977 1 98.62 59 VAL B C 1
ATOM 1675 O O . VAL B 1 59 ? -2.775 2.289 8.789 1 98.62 59 VAL B O 1
ATOM 1678 N N . LEU B 1 60 ? -0.732 2.875 7.973 1 98.81 60 LEU B N 1
ATOM 1679 C CA . LEU B 1 60 ? -1.147 3.086 6.59 1 98.81 60 LEU B CA 1
ATOM 1680 C C . LEU B 1 60 ? -1.081 1.785 5.797 1 98.81 60 LEU B C 1
ATOM 1682 O O . LEU B 1 60 ? -0.305 0.888 6.133 1 98.81 60 LEU B O 1
ATOM 1686 N N . PRO B 1 61 ? -1.915 1.701 4.746 1 98.62 61 PRO B N 1
ATOM 1687 C CA . PRO B 1 61 ? -1.784 0.549 3.85 1 98.62 61 PRO B CA 1
ATOM 1688 C C . PRO B 1 61 ? -0.388 0.428 3.244 1 98.62 61 PRO B C 1
ATOM 16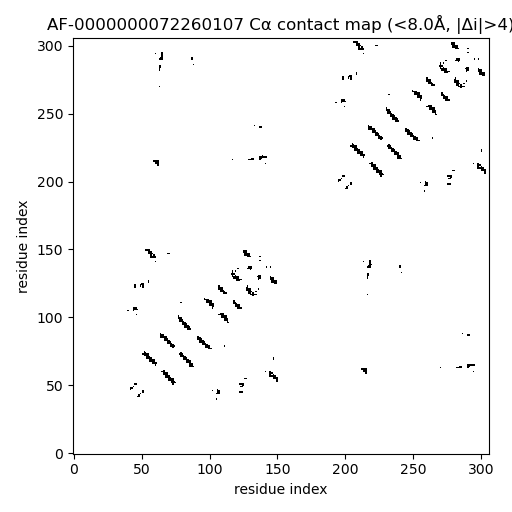90 O O . PRO B 1 61 ? 0.325 1.428 3.121 1 98.62 61 PRO B O 1
ATOM 1693 N N . CYS B 1 62 ? -0.024 -0.741 2.896 1 98.12 62 CYS B N 1
ATOM 1694 C CA . CYS B 1 62 ? 1.25 -1.078 2.271 1 98.12 62 CYS B CA 1
ATOM 1695 C C . CYS B 1 62 ? 1.041 -1.953 1.042 1 98.12 62 CYS B C 1
ATOM 1697 O O . CYS B 1 62 ? 0.191 -2.846 1.048 1 98.12 62 CYS B O 1
ATOM 1699 N N . ALA B 1 63 ? 1.824 -1.723 0.013 1 97.25 63 ALA B N 1
ATOM 1700 C CA . ALA B 1 63 ? 1.67 -2.494 -1.218 1 97.25 63 ALA B CA 1
ATOM 1701 C C . ALA B 1 63 ? 2.137 -3.934 -1.026 1 97.25 63 ALA B C 1
ATOM 1703 O O . ALA B 1 63 ? 1.597 -4.855 -1.641 1 97.25 63 ALA B O 1
ATOM 1704 N N . ASP B 1 64 ? 3.145 -4.137 -0.179 1 96.62 64 ASP B N 1
ATOM 1705 C CA . ASP B 1 64 ? 3.77 -5.457 -0.117 1 96.62 64 ASP B CA 1
ATOM 1706 C C . ASP B 1 64 ? 4.184 -5.801 1.312 1 96.62 64 ASP B C 1
ATOM 1708 O O . ASP B 1 64 ? 5.18 -6.492 1.524 1 96.62 64 ASP B O 1
ATOM 1712 N N . CYS B 1 65 ? 3.498 -5.359 2.258 1 97.25 65 CYS B N 1
ATOM 1713 C CA . CYS B 1 65 ? 3.654 -5.656 3.676 1 97.25 65 CYS B CA 1
ATOM 1714 C C . CYS B 1 65 ? 2.328 -5.52 4.414 1 97.25 65 CYS B C 1
ATOM 1716 O O . CYS B 1 65 ? 1.318 -5.141 3.816 1 97.25 65 CYS B O 1
ATOM 1718 N N . GLU B 1 66 ? 2.4 -5.77 5.695 1 97.12 66 GLU B N 1
ATOM 1719 C CA . GLU B 1 66 ? 1.191 -5.777 6.512 1 97.12 66 GLU B CA 1
ATOM 1720 C C . GLU B 1 66 ? 0.618 -4.371 6.664 1 97.12 66 GLU B C 1
ATOM 1722 O O . GLU B 1 66 ? -0.602 -4.191 6.684 1 97.12 66 GLU B O 1
ATOM 1727 N N . GLY B 1 67 ? 1.46 -3.43 6.781 1 98 67 GLY B N 1
ATOM 1728 C CA . GLY B 1 67 ? 1.134 -2.033 7.027 1 98 67 GLY B CA 1
ATOM 1729 C C . GLY B 1 67 ? 2.352 -1.178 7.316 1 98 67 GLY B C 1
ATOM 1730 O O . GLY B 1 67 ? 3.453 -1.699 7.508 1 98 67 GLY B O 1
ATOM 1731 N N . ILE B 1 68 ? 2.109 0.09 7.266 1 98 68 ILE B N 1
ATOM 1732 C CA . ILE B 1 68 ? 3.166 1.044 7.582 1 98 68 ILE B CA 1
ATOM 1733 C C . ILE B 1 68 ? 2.795 1.83 8.836 1 98 68 ILE B C 1
ATOM 1735 O O . ILE B 1 68 ? 2.021 2.789 8.773 1 98 68 ILE B O 1
ATOM 1739 N N . GLU B 1 69 ? 3.346 1.414 9.945 1 98.31 69 GLU B N 1
ATOM 1740 C CA . GLU B 1 69 ? 3.168 2.195 11.172 1 98.31 69 GLU B CA 1
ATOM 1741 C C . GLU B 1 69 ? 3.867 3.547 11.062 1 98.31 69 GLU B C 1
ATOM 1743 O O . GLU B 1 69 ? 5.082 3.611 10.875 1 98.31 69 GLU B O 1
ATOM 1748 N N . THR B 1 70 ? 3.113 4.594 11.188 1 98.75 70 THR B N 1
ATOM 1749 C CA . THR B 1 70 ? 3.635 5.938 10.945 1 98.75 70 THR B CA 1
ATOM 1750 C C . THR B 1 70 ? 3.363 6.848 12.141 1 98.75 70 THR B C 1
ATOM 1752 O O . THR B 1 70 ? 2.24 6.891 12.648 1 98.75 70 THR B O 1
ATOM 1755 N N . LYS B 1 71 ? 4.359 7.531 12.602 1 98.88 71 LYS B N 1
ATOM 1756 C CA . LYS B 1 71 ? 4.285 8.594 13.594 1 98.88 71 LYS B CA 1
ATOM 1757 C C . LYS B 1 71 ? 4.855 9.898 13.047 1 98.88 71 LYS B C 1
ATOM 1759 O O . LYS B 1 71 ? 5.949 9.914 12.484 1 98.88 71 LYS B O 1
ATOM 1764 N N . ILE B 1 72 ? 4.078 10.938 13.172 1 98.88 72 ILE B N 1
ATOM 1765 C CA . ILE B 1 72 ? 4.555 12.258 12.773 1 98.88 72 ILE B CA 1
ATOM 1766 C C . ILE B 1 72 ? 4.348 13.25 13.914 1 98.88 72 ILE B C 1
ATOM 1768 O O . ILE B 1 72 ? 3.232 13.406 14.414 1 98.88 72 ILE B O 1
ATOM 1772 N N . GLU B 1 73 ? 5.395 13.867 14.312 1 98.81 73 GLU B N 1
ATOM 1773 C CA . GLU B 1 73 ? 5.316 14.992 15.234 1 98.81 73 GLU B CA 1
ATOM 1774 C C . GLU B 1 73 ? 5.352 16.328 14.484 1 98.81 73 GLU B C 1
ATOM 1776 O O . GLU B 1 73 ? 6.32 16.609 13.781 1 98.81 73 GLU B O 1
ATOM 1781 N N . ILE B 1 74 ? 4.293 17.016 14.648 1 98.62 74 ILE B N 1
ATOM 1782 C CA . ILE B 1 74 ? 4.234 18.375 14.156 1 98.62 74 ILE B CA 1
ATOM 1783 C C . ILE B 1 74 ? 4.582 19.344 15.297 1 98.62 74 ILE B C 1
ATOM 1785 O O . ILE B 1 74 ? 3.854 19.438 16.281 1 98.62 74 ILE B O 1
ATOM 1789 N N . GLY B 1 75 ? 5.691 19.969 15.047 1 96.88 75 GLY B N 1
ATOM 1790 C CA . GLY B 1 75 ? 6.207 20.781 16.141 1 96.88 75 GLY B CA 1
ATOM 1791 C C . GLY B 1 75 ? 6.105 22.266 15.867 1 96.88 75 GLY B C 1
ATOM 1792 O O . GLY B 1 75 ? 5.602 22.688 14.82 1 96.88 75 GLY B O 1
ATOM 1793 N N . PRO B 1 76 ? 6.551 23.031 16.906 1 93.44 76 PRO B N 1
ATOM 1794 C CA . PRO B 1 76 ? 6.625 24.484 16.75 1 93.44 76 PRO B CA 1
ATOM 1795 C C . PRO B 1 76 ? 7.641 24.906 15.688 1 93.44 76 PRO B C 1
ATOM 1797 O O . PRO B 1 76 ? 8.477 24.094 15.273 1 93.44 76 PRO B O 1
ATOM 1800 N N . SER B 1 77 ? 7.488 26.188 15.109 1 95.44 77 SER B N 1
ATOM 1801 C CA . SER B 1 77 ? 8.391 26.781 14.125 1 95.44 77 SER B CA 1
ATOM 1802 C C . SER B 1 77 ? 8.414 25.969 12.836 1 95.44 77 SER B C 1
ATOM 1804 O O . SER B 1 77 ? 9.477 25.781 12.227 1 95.44 77 SER B O 1
ATOM 1806 N N . PHE B 1 78 ? 7.418 25.203 12.547 1 97.69 78 PHE B N 1
ATOM 1807 C CA . PHE B 1 78 ? 7.211 24.531 11.273 1 97.69 78 PHE B CA 1
ATOM 1808 C C . PHE B 1 78 ? 8.188 23.375 11.117 1 97.69 78 PHE B C 1
ATOM 1810 O O . PHE B 1 78 ? 8.664 23.094 10.016 1 97.69 78 PHE B O 1
ATOM 1817 N N . SER B 1 79 ? 8.484 22.719 12.281 1 98.56 79 SER B N 1
ATOM 1818 C CA . SER B 1 79 ? 9.344 21.547 12.258 1 98.56 79 SER B CA 1
ATOM 1819 C C . SER B 1 79 ? 8.523 20.25 12.266 1 98.56 79 SER B C 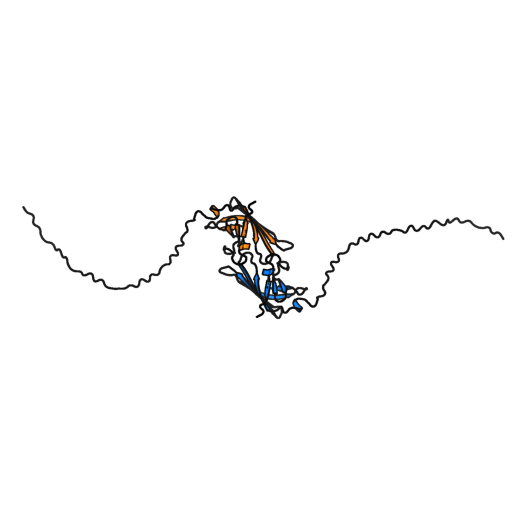1
ATOM 1821 O O . SER B 1 79 ? 7.375 20.25 12.703 1 98.56 79 SER B O 1
ATOM 1823 N N . TYR B 1 80 ? 9.109 19.156 11.789 1 98.81 80 TYR B N 1
ATOM 1824 C CA . TYR B 1 80 ? 8.477 17.844 11.922 1 98.81 80 TYR B CA 1
ATOM 1825 C C . TYR B 1 80 ? 9.523 16.766 12.195 1 98.81 80 TYR B C 1
ATOM 1827 O O . TYR B 1 80 ? 10.703 16.953 11.898 1 98.81 80 TYR B O 1
ATOM 1835 N N . VAL B 1 81 ? 9.141 15.633 12.773 1 98.81 81 VAL B N 1
ATOM 1836 C CA . VAL B 1 81 ? 9.82 14.352 12.875 1 98.81 81 VAL B CA 1
ATOM 1837 C C . VAL B 1 81 ? 8.875 13.227 12.453 1 98.81 81 VAL B C 1
ATOM 1839 O O . VAL B 1 81 ? 7.746 13.141 12.938 1 98.81 81 VAL B O 1
ATOM 1842 N N . LYS B 1 82 ? 9.297 12.453 11.555 1 98.81 82 LYS B N 1
ATOM 1843 C CA . LYS B 1 82 ? 8.477 11.344 11.07 1 98.81 82 LYS B CA 1
ATOM 1844 C C . LYS B 1 82 ? 9.219 10.023 11.188 1 98.81 82 LYS B C 1
ATOM 1846 O O . LYS B 1 82 ? 10.406 9.938 10.844 1 98.81 82 LYS B O 1
ATOM 1851 N N . LYS B 1 83 ? 8.578 9.039 11.664 1 98.62 83 LYS B N 1
ATOM 1852 C CA . LYS B 1 83 ? 9.062 7.668 11.727 1 98.62 83 LYS B CA 1
ATOM 1853 C C . LYS B 1 83 ? 8.062 6.699 11.102 1 98.62 83 LYS B C 1
ATOM 1855 O O . LYS B 1 83 ? 6.871 6.754 11.398 1 98.62 83 LYS B O 1
ATOM 1860 N N . SER B 1 84 ? 8.555 5.852 10.203 1 97.69 84 SER B N 1
ATOM 1861 C CA . SER B 1 84 ? 7.738 4.812 9.578 1 97.69 84 SER B CA 1
ATOM 1862 C C . SER B 1 84 ? 8.359 3.434 9.781 1 97.69 84 SER B C 1
ATOM 1864 O O . SER B 1 84 ? 9.555 3.246 9.547 1 97.69 84 SER B O 1
ATOM 1866 N N . VAL B 1 85 ? 7.559 2.496 10.188 1 97.31 85 VAL B N 1
ATOM 1867 C CA . VAL B 1 85 ? 7.969 1.104 10.359 1 97.31 85 VAL B CA 1
ATOM 1868 C C . VAL B 1 85 ? 7.125 0.207 9.453 1 97.31 85 VAL B C 1
ATOM 1870 O O . VAL B 1 85 ? 5.898 0.183 9.562 1 97.31 85 VAL B O 1
ATOM 1873 N N . TYR B 1 86 ? 7.77 -0.49 8.594 1 96.31 86 TYR B N 1
ATOM 1874 C CA . TYR B 1 86 ? 7.09 -1.461 7.742 1 96.31 86 TYR B CA 1
ATOM 1875 C C . TYR B 1 86 ? 6.84 -2.764 8.492 1 96.31 86 TYR B C 1
ATOM 1877 O O . TYR B 1 86 ? 7.785 -3.463 8.867 1 96.31 86 TYR B O 1
ATOM 1885 N N . LEU B 1 87 ? 5.598 -3.127 8.656 1 96.69 87 LEU B N 1
ATOM 1886 C CA . LEU B 1 87 ? 5.195 -4.203 9.555 1 96.69 87 LEU B CA 1
ATOM 1887 C C . LEU B 1 87 ? 5.195 -5.547 8.828 1 96.69 87 LEU B C 1
ATOM 1889 O O . LEU B 1 87 ? 4.891 -5.609 7.637 1 96.69 87 LEU B O 1
ATOM 1893 N N . GLY B 1 88 ? 5.359 -6.645 9.625 1 89.19 88 GLY B N 1
ATOM 1894 C CA . GLY B 1 88 ? 5.184 -8 9.141 1 89.19 88 GLY B CA 1
ATOM 1895 C C . GLY B 1 88 ? 6.48 -8.648 8.688 1 89.19 88 GLY B C 1
ATOM 1896 O O . GLY B 1 88 ? 6.469 -9.719 8.078 1 89.19 88 GLY B O 1
ATOM 1897 N N . LYS B 1 89 ? 7.578 -7.973 8.758 1 76.25 89 LYS B N 1
ATOM 1898 C CA . LYS B 1 89 ? 8.852 -8.562 8.359 1 76.25 89 LYS B CA 1
ATOM 1899 C C . LYS B 1 89 ? 9.742 -8.812 9.578 1 76.25 89 LYS B C 1
ATOM 1901 O O . LYS B 1 89 ? 9.57 -8.18 10.617 1 76.25 89 LYS B O 1
ATOM 1906 N N . ASN B 1 90 ? 10.523 -9.922 9.477 1 73.88 90 ASN B N 1
ATOM 1907 C CA . ASN B 1 90 ? 11.469 -10.203 10.547 1 73.88 90 ASN B CA 1
ATOM 1908 C C . ASN B 1 90 ? 12.344 -8.992 10.852 1 73.88 90 ASN B C 1
ATOM 1910 O O . ASN B 1 90 ? 12.664 -8.734 12.016 1 73.88 90 ASN B O 1
ATOM 1914 N N . ASN B 1 91 ? 12.75 -8.266 9.875 1 78.06 91 ASN B N 1
ATOM 1915 C CA . ASN B 1 91 ? 13.578 -7.074 10 1 78.06 91 ASN B CA 1
ATOM 1916 C C . ASN B 1 91 ? 12.797 -5.812 9.641 1 78.06 91 ASN B C 1
ATOM 1918 O O . ASN B 1 91 ? 13.312 -4.934 8.953 1 78.06 91 ASN B O 1
ATOM 1922 N N . ASP B 1 92 ? 11.75 -5.73 10.336 1 77.75 92 ASP B N 1
ATOM 1923 C CA . ASP B 1 92 ? 10.984 -4.539 9.992 1 77.75 92 ASP B CA 1
ATOM 1924 C C . ASP B 1 92 ? 11.906 -3.381 9.617 1 77.75 92 ASP B C 1
ATOM 1926 O O . ASP B 1 92 ? 12.922 -3.146 10.281 1 77.75 92 ASP B O 1
ATOM 1930 N N . SER B 1 93 ? 11.578 -2.873 8.508 1 89.88 93 SER B N 1
ATOM 1931 C CA . SER B 1 93 ? 12.336 -1.724 8.016 1 89.88 93 SER B CA 1
ATOM 1932 C C . SER B 1 93 ? 11.828 -0.426 8.641 1 89.88 93 SER B C 1
ATOM 1934 O O . SER B 1 93 ? 10.625 -0.21 8.742 1 89.88 93 SER B O 1
ATOM 1936 N N . ILE B 1 94 ? 12.781 0.348 9.156 1 94.69 94 ILE B N 1
ATOM 1937 C CA . ILE B 1 94 ? 12.469 1.628 9.781 1 94.69 94 ILE B CA 1
ATOM 1938 C C . ILE B 1 94 ? 13 2.768 8.914 1 94.69 94 ILE B C 1
ATOM 1940 O O . ILE B 1 94 ? 14.141 2.73 8.453 1 94.69 94 ILE B O 1
ATOM 1944 N N . TYR B 1 95 ? 12.133 3.701 8.641 1 95.81 95 TYR B N 1
ATOM 1945 C CA . TYR B 1 95 ? 12.5 4.934 7.957 1 95.81 95 TYR B CA 1
ATOM 1946 C C . TYR B 1 95 ? 12.203 6.152 8.82 1 95.81 95 TYR B C 1
ATOM 1948 O O . TYR B 1 95 ? 11.109 6.285 9.367 1 95.81 95 TYR B O 1
ATOM 1956 N N . GLU B 1 96 ? 13.188 7.051 9.016 1 97.44 96 GLU B N 1
ATOM 1957 C CA . GLU B 1 96 ? 13.008 8.281 9.773 1 97.44 96 GLU B CA 1
ATOM 1958 C C . GLU B 1 96 ? 13.367 9.508 8.938 1 97.44 96 GLU B C 1
ATOM 1960 O O . GLU B 1 96 ? 14.336 9.477 8.164 1 97.44 96 GLU B O 1
ATOM 1965 N N . SER B 1 97 ? 12.562 10.531 9.102 1 98.12 97 SER B N 1
ATOM 1966 C CA . SER B 1 97 ? 12.773 11.805 8.414 1 98.12 97 SER B CA 1
ATOM 1967 C C . SER B 1 97 ? 12.484 12.984 9.344 1 98.12 97 SER B C 1
ATOM 1969 O O . SER B 1 97 ? 11.539 12.938 10.133 1 98.12 97 SER B O 1
ATOM 1971 N N . THR B 1 98 ? 13.328 14.016 9.234 1 98.31 98 THR B N 1
ATOM 1972 C CA . THR B 1 98 ? 13.148 15.242 10 1 98.31 98 THR B CA 1
ATOM 1973 C C . THR B 1 98 ? 13.359 16.469 9.109 1 98.31 98 THR B C 1
ATOM 1975 O O . THR B 1 98 ? 14.109 16.406 8.133 1 98.31 98 THR B O 1
ATOM 1978 N N . GLY B 1 99 ? 12.688 17.562 9.461 1 98.56 99 GLY B N 1
ATOM 1979 C CA . GLY B 1 99 ? 12.859 18.797 8.727 1 98.56 99 GLY B CA 1
ATOM 1980 C C . GLY B 1 99 ? 11.781 19.828 9.016 1 98.56 99 GLY B C 1
ATOM 1981 O O . GLY B 1 99 ? 11.281 19.906 10.141 1 98.56 99 GLY B O 1
ATOM 1982 N N . THR B 1 100 ? 11.547 20.672 8.016 1 98.81 100 THR B N 1
ATOM 1983 C CA . THR B 1 100 ? 10.5 21.688 8.117 1 98.81 100 THR B CA 1
ATOM 1984 C C . THR B 1 100 ? 9.312 21.344 7.227 1 98.81 100 THR B C 1
ATOM 1986 O O . THR B 1 100 ? 9.422 20.484 6.352 1 98.81 100 THR B O 1
ATOM 1989 N N . TYR B 1 101 ? 8.18 21.922 7.57 1 98.75 101 TYR B N 1
ATOM 1990 C CA . TYR B 1 101 ? 7.023 21.812 6.695 1 98.75 101 TYR B CA 1
ATOM 1991 C C . TYR B 1 101 ? 6.512 23.203 6.301 1 98.75 101 TYR B C 1
ATOM 1993 O O . TYR B 1 101 ? 6.805 24.188 6.969 1 98.75 101 TYR B O 1
ATOM 2001 N N . SER B 1 102 ? 5.812 23.219 5.172 1 98.69 102 SER B N 1
ATOM 2002 C CA . SER B 1 102 ? 5.176 24.438 4.691 1 98.69 102 SER B CA 1
ATOM 2003 C C . SER B 1 102 ? 3.689 24.219 4.422 1 98.69 102 SER B C 1
ATOM 2005 O O . SER B 1 102 ? 3.252 23.078 4.227 1 98.69 102 SER B O 1
ATOM 2007 N N . TRP B 1 103 ? 2.932 25.266 4.438 1 98.31 103 TRP B N 1
ATOM 2008 C CA . TRP B 1 103 ? 1.502 25.25 4.145 1 98.31 103 TRP B CA 1
ATOM 2009 C C . TRP B 1 103 ? 1.236 25.625 2.693 1 98.31 103 TRP B C 1
ATOM 2011 O O . TRP B 1 103 ? 1.956 26.453 2.121 1 98.31 103 TRP B O 1
ATOM 2021 N N . ASN B 1 104 ? 0.214 24.969 2.178 1 98.38 104 ASN B N 1
ATOM 2022 C CA . ASN B 1 104 ? -0.236 25.484 0.888 1 98.38 104 ASN B CA 1
ATOM 2023 C C . ASN B 1 104 ? -1.009 26.797 1.043 1 98.38 104 ASN B C 1
ATOM 2025 O O . ASN B 1 104 ? -1.287 27.219 2.162 1 98.38 104 ASN B O 1
ATOM 2029 N N . ASP B 1 105 ? -1.337 27.391 -0.086 1 96.69 105 ASP B N 1
ATOM 2030 C CA . ASP B 1 105 ? -1.997 28.688 -0.081 1 96.69 105 ASP B CA 1
ATOM 2031 C C . ASP B 1 105 ? -3.357 28.609 0.611 1 96.69 105 ASP B C 1
ATOM 2033 O O . ASP B 1 105 ? -3.783 29.562 1.261 1 96.69 105 ASP B O 1
ATOM 2037 N N . ALA B 1 106 ? -4.023 27.516 0.476 1 96.5 106 ALA B N 1
ATOM 2038 C CA . ALA B 1 106 ? -5.359 27.328 1.04 1 96.5 106 ALA B CA 1
ATOM 2039 C C . ALA B 1 106 ? -5.297 27.156 2.555 1 96.5 106 ALA B C 1
ATOM 2041 O O . ALA B 1 106 ? -6.32 27.219 3.236 1 96.5 106 ALA B O 1
ATOM 2042 N N . GLY B 1 107 ? -4.133 26.922 3.096 1 97.62 107 GLY B N 1
ATOM 2043 C CA . GLY B 1 107 ? -3.971 26.766 4.531 1 97.62 107 GLY B CA 1
ATOM 2044 C C . GLY B 1 107 ? -4.598 25.484 5.059 1 97.62 107 GLY B C 1
ATOM 2045 O O . GLY B 1 107 ? -5.082 25.453 6.191 1 97.62 107 GLY B O 1
ATOM 2046 N N . ASN B 1 108 ? -4.668 24.406 4.289 1 98.25 108 ASN B N 1
ATOM 2047 C CA . ASN B 1 108 ? -5.305 23.188 4.754 1 98.25 108 ASN B CA 1
ATOM 2048 C C . ASN B 1 108 ? -4.395 21.969 4.562 1 98.25 108 ASN B C 1
ATOM 2050 O O . ASN B 1 108 ? -4.742 20.859 4.961 1 98.25 108 ASN B O 1
ATOM 2054 N N . THR B 1 109 ? -3.271 22.141 3.945 1 98.81 109 THR B N 1
ATOM 2055 C CA . THR B 1 109 ? -2.354 21.047 3.627 1 98.81 109 THR B CA 1
ATOM 2056 C C . THR B 1 109 ? -0.917 21.438 3.971 1 98.81 109 THR B C 1
ATOM 2058 O O . THR B 1 109 ? -0.479 22.547 3.666 1 98.81 109 THR B O 1
ATOM 2061 N N . ILE B 1 110 ? -0.223 20.516 4.598 1 98.88 110 ILE B N 1
ATOM 2062 C CA . ILE B 1 110 ? 1.191 20.75 4.855 1 98.88 110 ILE B CA 1
ATOM 2063 C C . ILE B 1 110 ? 2.041 19.859 3.955 1 98.88 110 ILE B C 1
ATOM 2065 O O . ILE B 1 110 ? 1.635 18.75 3.609 1 98.88 110 ILE B O 1
ATOM 2069 N N . THR B 1 111 ? 3.172 20.328 3.561 1 98.94 111 THR B N 1
ATOM 2070 C CA . THR B 1 111 ? 4.195 19.609 2.812 1 98.94 111 THR B CA 1
ATOM 2071 C C . THR B 1 111 ? 5.453 19.422 3.658 1 98.94 111 THR B C 1
ATOM 2073 O O . THR B 1 111 ? 6.004 20.391 4.184 1 98.94 111 THR B O 1
ATOM 2076 N N . LEU B 1 112 ? 5.867 18.141 3.801 1 98.88 112 LEU B N 1
ATOM 2077 C CA . LEU B 1 112 ? 7.137 17.875 4.457 1 98.88 112 LEU B CA 1
ATOM 2078 C C . LEU B 1 112 ? 8.305 18.094 3.506 1 98.88 112 LEU B C 1
ATOM 2080 O O . LEU B 1 112 ? 8.492 17.344 2.549 1 98.88 112 LEU B O 1
ATOM 2084 N N . GLU B 1 113 ? 9.164 19.047 3.762 1 98.38 113 GLU B N 1
ATOM 2085 C CA . GLU B 1 113 ? 10.102 19.594 2.779 1 98.38 113 GLU B CA 1
ATOM 2086 C C . GLU B 1 113 ? 11.297 18.672 2.584 1 98.38 113 GLU B C 1
ATOM 2088 O O . GLU B 1 113 ? 11.977 18.734 1.558 1 98.38 113 GLU B O 1
ATOM 2093 N N . ASN B 1 114 ? 11.609 17.781 3.461 1 98.12 114 ASN B N 1
ATOM 2094 C CA . ASN B 1 114 ? 12.766 16.891 3.334 1 98.12 114 ASN B CA 1
ATOM 2095 C C . ASN B 1 114 ? 12.344 15.484 2.938 1 98.12 114 ASN B C 1
ATOM 2097 O O . ASN B 1 114 ? 13.047 14.516 3.244 1 98.12 114 ASN B O 1
ATOM 2101 N N . GLU B 1 115 ? 11.195 15.344 2.336 1 97.69 115 GLU B N 1
ATOM 2102 C CA . GLU B 1 115 ? 10.703 14.078 1.812 1 97.69 115 GLU B CA 1
ATOM 2103 C C . GLU B 1 115 ? 10.305 14.203 0.345 1 97.69 115 GLU B C 1
ATOM 2105 O O . GLU B 1 115 ? 9.805 15.242 -0.081 1 97.69 115 GLU B O 1
ATOM 2110 N N . GLU B 1 116 ? 10.578 13.148 -0.362 1 96.38 116 GLU B N 1
ATOM 2111 C CA . GLU B 1 116 ? 10.055 13.094 -1.724 1 96.38 116 GLU B CA 1
ATOM 2112 C C . GLU B 1 116 ? 8.555 12.805 -1.727 1 96.38 116 GLU B C 1
ATOM 2114 O O . GLU B 1 116 ? 8.016 12.297 -0.745 1 96.38 116 GLU B O 1
ATOM 2119 N N . ARG B 1 117 ? 7.883 13.117 -2.793 1 96.12 117 ARG B N 1
ATOM 2120 C CA . ARG B 1 117 ? 6.465 12.812 -2.943 1 96.12 117 ARG B CA 1
ATOM 2121 C C . ARG B 1 117 ? 6.215 11.312 -2.893 1 96.12 117 ARG B C 1
ATOM 2123 O O . ARG B 1 117 ? 7.027 10.523 -3.377 1 96.12 117 ARG B O 1
ATOM 2130 N N . PRO B 1 118 ? 5.02 10.969 -2.461 1 97.06 118 PRO B N 1
ATOM 2131 C CA . PRO B 1 118 ? 4.027 11.805 -1.773 1 97.06 118 PRO B CA 1
ATOM 2132 C C . PRO B 1 118 ? 4.469 12.211 -0.371 1 97.06 118 PRO B C 1
ATOM 2134 O O . PRO B 1 118 ? 4.93 11.367 0.405 1 97.06 118 PRO B O 1
ATOM 2137 N N . ASN B 1 119 ? 4.402 13.445 -0.079 1 98.81 119 ASN B N 1
ATOM 2138 C CA . ASN B 1 119 ? 4.91 13.992 1.173 1 98.81 119 ASN B CA 1
ATOM 2139 C C . ASN B 1 119 ? 3.949 15.023 1.763 1 98.81 119 ASN B C 1
ATOM 2141 O O . ASN B 1 119 ? 4.371 15.93 2.49 1 98.81 119 ASN B O 1
ATOM 2145 N N . GLN B 1 120 ? 2.68 14.938 1.427 1 98.88 120 GLN B N 1
ATOM 2146 C CA . GLN B 1 120 ? 1.722 15.945 1.872 1 98.88 120 GLN B CA 1
ATOM 2147 C C . GLN B 1 120 ? 0.643 15.328 2.754 1 98.88 120 GLN B C 1
ATOM 2149 O O . GLN B 1 120 ? 0.302 14.148 2.594 1 98.88 120 GLN B O 1
ATOM 2154 N N . TYR B 1 121 ? 0.177 16.188 3.635 1 98.94 121 TYR B N 1
ATOM 2155 C CA . TYR B 1 121 ? -0.913 15.812 4.531 1 98.94 121 TYR B CA 1
ATOM 2156 C C . TYR B 1 121 ? -1.98 16.906 4.57 1 98.94 121 TYR B C 1
ATOM 2158 O O . TYR B 1 121 ? -1.668 18.078 4.75 1 98.94 121 TYR B O 1
ATOM 2166 N N . PHE B 1 122 ? -3.197 16.516 4.355 1 98.81 122 PHE B N 1
ATOM 2167 C CA . PHE B 1 122 ? -4.328 17.375 4.656 1 98.81 122 PHE B CA 1
ATOM 2168 C C . PHE B 1 122 ? -4.582 17.438 6.156 1 98.81 122 PHE B C 1
ATOM 2170 O O . PHE B 1 122 ? -4.652 16.406 6.82 1 98.81 122 PHE B O 1
ATOM 2177 N N . VAL B 1 123 ? -4.73 18.609 6.672 1 98.81 123 VAL B N 1
ATOM 2178 C CA . VAL B 1 123 ? -4.82 18.812 8.117 1 98.81 123 VAL B CA 1
ATOM 2179 C C . VAL B 1 123 ? -6.277 19 8.523 1 98.81 123 VAL B C 1
ATOM 2181 O O . VAL B 1 123 ? -6.898 20.016 8.156 1 98.81 123 VAL B O 1
ATOM 2184 N N . GLY B 1 124 ? -6.793 18.016 9.281 1 98 124 GLY B N 1
ATOM 2185 C CA . GLY B 1 124 ? -8.094 18.125 9.922 1 98 124 GLY B CA 1
ATOM 2186 C C . GLY B 1 124 ? -8.008 18.312 11.422 1 98 124 GLY B C 1
ATOM 2187 O O . GLY B 1 124 ? -6.91 18.438 11.977 1 98 124 GLY B O 1
ATOM 2188 N N . GLU B 1 125 ? -9.172 18.453 12.008 1 96.88 125 GLU B N 1
ATOM 2189 C CA . GLU B 1 125 ? -9.18 18.531 13.469 1 96.88 125 GLU B CA 1
ATOM 2190 C C . GLU B 1 125 ? -8.656 17.234 14.094 1 96.88 125 GLU B C 1
ATOM 2192 O O . GLU B 1 125 ? -9.328 16.203 14.039 1 96.88 125 GLU B O 1
ATOM 2197 N N . ASN B 1 126 ? -7.508 17.219 14.594 1 98.12 126 ASN B N 1
ATOM 2198 C CA . ASN B 1 126 ? -6.867 16.109 15.297 1 98.12 126 ASN B CA 1
ATOM 2199 C C . ASN B 1 126 ? -6.566 14.945 14.359 1 98.12 126 ASN B C 1
ATOM 2201 O O . ASN B 1 126 ? -6.598 13.781 14.773 1 98.12 126 ASN B O 1
ATOM 2205 N N . VAL B 1 127 ? -6.391 15.219 13.156 1 98.75 127 VAL B N 1
ATOM 2206 C CA . VAL B 1 127 ? -6.117 14.164 12.18 1 98.75 127 VAL B CA 1
ATOM 2207 C C . VAL B 1 127 ? -5.289 14.727 11.031 1 98.75 127 VAL B C 1
ATOM 2209 O O . VAL B 1 127 ? -5.473 15.875 10.625 1 98.75 127 VAL B O 1
ATOM 2212 N N . LEU B 1 128 ? -4.305 14.047 10.57 1 98.88 128 LEU B N 1
ATOM 2213 C CA . LEU B 1 128 ? -3.584 14.266 9.32 1 98.88 128 LEU B CA 1
ATOM 2214 C C . LEU B 1 128 ? -3.922 13.18 8.297 1 98.88 128 LEU B C 1
ATOM 2216 O O . LEU B 1 128 ? -3.762 11.992 8.578 1 98.88 128 LEU B O 1
ATOM 2220 N N . PHE B 1 129 ? -4.371 13.547 7.152 1 98.94 129 PHE B N 1
ATOM 2221 C CA . PHE B 1 129 ? -4.633 12.594 6.082 1 98.94 129 PHE B CA 1
ATOM 2222 C C . PHE B 1 129 ? -3.477 12.562 5.09 1 98.94 129 PHE B C 1
ATOM 2224 O O . PHE B 1 129 ? -3.148 13.578 4.473 1 98.94 129 PHE B O 1
ATOM 2231 N N . HIS B 1 130 ? -2.877 11.398 4.957 1 98.88 130 HIS B N 1
ATOM 2232 C CA . HIS B 1 130 ? -1.856 11.195 3.936 1 98.88 130 HIS B CA 1
ATOM 2233 C C . HIS B 1 130 ? -2.439 11.359 2.535 1 98.88 130 HIS B C 1
ATOM 2235 O O . HIS B 1 130 ? -3.469 10.758 2.217 1 98.88 130 HIS B O 1
ATOM 2241 N N . LEU B 1 131 ? -1.794 12.18 1.733 1 98.5 131 LEU B N 1
ATOM 2242 C CA . LEU B 1 131 ? -2.301 12.445 0.392 1 98.5 131 LEU B CA 1
ATOM 2243 C C . LEU B 1 131 ? -1.537 11.641 -0.65 1 98.5 131 LEU B C 1
ATOM 2245 O O . LEU B 1 131 ? -0.454 11.117 -0.368 1 98.5 131 LEU B O 1
ATOM 2249 N N . ASP B 1 132 ? -2.146 11.531 -1.849 1 97.06 132 ASP B N 1
ATOM 2250 C CA . ASP B 1 132 ? -1.506 10.75 -2.908 1 97.06 132 ASP B CA 1
ATOM 2251 C C . ASP B 1 132 ? -0.42 11.57 -3.605 1 97.06 132 ASP B C 1
ATOM 2253 O O . ASP B 1 132 ? -0.077 12.664 -3.16 1 97.06 132 ASP B O 1
ATOM 2257 N N . MET B 1 133 ? 0.189 11.055 -4.645 1 94.94 133 MET B N 1
ATOM 2258 C CA . MET B 1 133 ? 1.325 11.633 -5.355 1 94.94 133 MET B CA 1
ATOM 2259 C C . MET B 1 133 ? 0.971 13.008 -5.918 1 94.94 133 MET B C 1
ATOM 2261 O O . MET B 1 133 ? 1.84 13.867 -6.055 1 94.94 133 MET B O 1
ATOM 2265 N N . ASP B 1 134 ? -0.312 13.25 -6.168 1 93.75 134 ASP B N 1
ATOM 2266 C CA . ASP B 1 134 ? -0.756 14.484 -6.797 1 93.75 134 ASP B CA 1
ATOM 2267 C C . ASP B 1 134 ? -1.307 15.461 -5.762 1 93.75 134 ASP B C 1
ATOM 2269 O O . ASP B 1 134 ? -1.792 16.547 -6.109 1 93.75 134 ASP B O 1
ATOM 2273 N N . GLY B 1 135 ? -1.291 15.078 -4.488 1 96.31 135 GLY B N 1
ATOM 2274 C CA . GLY B 1 135 ? -1.754 15.969 -3.434 1 96.31 135 GLY B CA 1
ATOM 2275 C C . GLY B 1 135 ? -3.252 15.883 -3.201 1 96.31 135 GLY B C 1
ATOM 2276 O O . GLY B 1 135 ? -3.842 16.797 -2.611 1 96.31 135 GLY B O 1
ATOM 2277 N N . ASN B 1 136 ? -3.814 14.797 -3.686 1 96.19 136 ASN B N 1
ATOM 2278 C CA . ASN B 1 136 ? -5.25 14.617 -3.494 1 96.19 136 ASN B CA 1
ATOM 2279 C C . ASN B 1 136 ? -5.543 13.641 -2.355 1 96.19 136 ASN B C 1
ATOM 2281 O O . ASN B 1 136 ? -4.738 12.75 -2.072 1 96.19 136 ASN B O 1
ATOM 2285 N N . ARG B 1 137 ? -6.742 13.82 -1.781 1 97.62 137 ARG B N 1
ATOM 2286 C CA . ARG B 1 137 ? -7.23 12.836 -0.826 1 97.62 137 ARG B CA 1
ATOM 2287 C C . ARG B 1 137 ? -7.391 11.469 -1.485 1 97.62 137 ARG B C 1
ATOM 2289 O O . ARG B 1 137 ? -7.914 11.367 -2.596 1 97.62 137 ARG B O 1
ATOM 2296 N N . ILE B 1 138 ? -6.883 10.469 -0.759 1 97.38 138 ILE B N 1
ATOM 2297 C CA . ILE B 1 138 ? -7.043 9.117 -1.27 1 97.38 138 ILE B CA 1
ATOM 2298 C C . ILE B 1 138 ? -8.453 8.609 -0.957 1 97.38 138 ILE B C 1
ATOM 2300 O O . ILE B 1 138 ? -8.93 8.758 0.168 1 97.38 138 ILE B O 1
ATOM 2304 N N . THR B 1 139 ? -9.148 8.055 -1.94 1 96.06 139 THR B N 1
ATOM 2305 C CA . THR B 1 139 ? -10.523 7.586 -1.812 1 96.06 139 THR B CA 1
ATOM 2306 C C . THR B 1 139 ? -10.594 6.066 -1.938 1 96.06 139 THR B C 1
ATOM 2308 O O . THR B 1 139 ? -9.562 5.395 -1.974 1 96.06 139 THR B O 1
ATOM 2311 N N . GLY B 1 140 ? -11.836 5.566 -1.915 1 95.31 140 GLY B N 1
ATOM 2312 C CA . GLY B 1 140 ? -12.016 4.129 -2.062 1 95.31 140 GLY B CA 1
ATOM 2313 C C . GLY B 1 140 ? -12.172 3.408 -0.738 1 95.31 140 GLY B C 1
ATOM 2314 O O . GLY B 1 140 ? -12.383 4.043 0.3 1 95.31 140 GLY B O 1
ATOM 2315 N N . GLN B 1 141 ? -12.062 2.084 -0.812 1 95 141 GLN B N 1
ATOM 2316 C CA . GLN B 1 141 ? -12.383 1.217 0.316 1 95 141 GLN B CA 1
ATOM 2317 C C . GLN B 1 141 ? -11.43 1.451 1.482 1 95 141 GLN B C 1
ATOM 2319 O O . GLN B 1 141 ? -11.82 1.328 2.646 1 95 141 GLN B O 1
ATOM 2324 N N . LEU B 1 142 ? -10.164 1.897 1.171 1 97.56 142 LEU B N 1
ATOM 2325 C CA . LEU B 1 142 ? -9.164 2.008 2.232 1 97.56 142 LEU B CA 1
ATOM 2326 C C . LEU B 1 142 ? -8.961 3.465 2.635 1 97.56 142 LEU B C 1
ATOM 2328 O O . LEU B 1 142 ? -7.996 3.789 3.33 1 97.56 142 LEU B O 1
ATOM 2332 N N . ALA B 1 143 ? -9.812 4.336 2.254 1 98.19 143 ALA B N 1
ATOM 2333 C CA . ALA B 1 143 ? -9.672 5.777 2.438 1 98.19 143 ALA B CA 1
ATOM 2334 C C . ALA B 1 143 ? -9.398 6.117 3.898 1 98.19 143 ALA B C 1
ATOM 2336 O O . ALA B 1 143 ? -8.523 6.93 4.203 1 98.19 143 ALA B O 1
ATOM 2337 N N . GLU B 1 144 ? -10.125 5.492 4.855 1 98 144 GLU B N 1
ATOM 2338 C CA . GLU B 1 144 ? -10.008 5.828 6.27 1 98 144 GLU B CA 1
ATOM 2339 C C . GLU B 1 144 ? -8.664 5.383 6.836 1 98 144 GLU B C 1
ATOM 2341 O O . GLU B 1 144 ? -8.227 5.883 7.875 1 98 144 GLU B O 1
ATOM 2346 N N . ASN B 1 145 ? -8.008 4.461 6.113 1 98.69 145 ASN B N 1
ATOM 2347 C CA . ASN B 1 145 ? -6.738 3.924 6.602 1 98.69 145 ASN B CA 1
ATOM 2348 C C . ASN B 1 145 ? -5.582 4.887 6.336 1 98.69 145 ASN B C 1
ATOM 2350 O O . ASN B 1 145 ? -4.477 4.684 6.836 1 98.69 145 ASN B O 1
ATOM 2354 N N . TYR B 1 146 ? -5.812 5.949 5.652 1 98.81 146 TYR B N 1
ATOM 2355 C CA . TYR B 1 146 ? -4.738 6.883 5.34 1 98.81 146 TYR B CA 1
ATOM 2356 C C . TYR B 1 146 ? -4.73 8.055 6.316 1 98.81 146 TYR B C 1
ATOM 2358 O O . TYR B 1 146 ? -4.086 9.078 6.066 1 98.81 146 TYR B O 1
ATOM 2366 N N . ALA B 1 147 ? -5.441 7.875 7.41 1 98.88 147 ALA B N 1
ATOM 2367 C CA . ALA B 1 147 ? -5.516 8.883 8.461 1 98.88 147 ALA B CA 1
ATOM 2368 C C . ALA B 1 147 ? -4.527 8.586 9.586 1 98.88 147 ALA B C 1
ATOM 2370 O O . ALA B 1 147 ? -4.41 7.441 10.031 1 98.88 147 ALA B O 1
ATOM 2371 N N . LEU B 1 148 ? -3.762 9.57 10.008 1 98.94 148 LEU B N 1
ATOM 2372 C CA . LEU B 1 148 ? -2.998 9.586 11.25 1 98.94 148 LEU B CA 1
ATOM 2373 C C . LEU B 1 148 ? -3.705 10.43 12.312 1 98.94 148 LEU B C 1
ATOM 2375 O O . LEU B 1 148 ? -4.023 11.594 12.07 1 98.94 148 LEU B O 1
ATOM 2379 N N . ARG B 1 149 ? -3.928 9.883 13.445 1 98.81 149 ARG B N 1
ATOM 2380 C CA . ARG B 1 149 ? -4.727 10.562 14.453 1 98.81 149 ARG B CA 1
ATOM 2381 C C . ARG B 1 149 ? -3.844 11.141 15.555 1 98.81 149 ARG B C 1
ATOM 2383 O O . ARG B 1 149 ? -2.875 10.5 15.977 1 98.81 149 ARG B O 1
ATOM 2390 N N . LYS B 1 150 ? -4.266 12.258 16.016 1 98.62 150 LYS B N 1
ATOM 2391 C CA . LYS B 1 150 ? -3.51 12.961 17.047 1 98.62 150 LYS B CA 1
ATOM 2392 C C . LYS B 1 150 ? -3.594 12.234 18.391 1 98.62 150 LYS B C 1
ATOM 2394 O O . LYS B 1 150 ? -4.668 11.781 18.781 1 98.62 150 LYS B O 1
ATOM 2399 N N . ASN B 1 151 ? -2.406 12.078 18.969 1 96.81 151 ASN B N 1
ATOM 2400 C CA . ASN B 1 151 ? -2.371 11.578 20.344 1 96.81 151 ASN B CA 1
ATOM 2401 C C . ASN B 1 151 ? -2.75 12.664 21.344 1 96.81 151 ASN B C 1
ATOM 2403 O O . ASN B 1 151 ? -2.012 13.641 21.531 1 96.81 151 ASN B O 1
ATOM 2407 N N . MET B 1 152 ? -3.959 12.625 21.922 1 89.06 152 MET B N 1
ATOM 2408 C CA . MET B 1 152 ? -4.473 13.68 22.797 1 89.06 152 MET B CA 1
ATOM 2409 C C . MET B 1 152 ? -4.02 13.461 24.234 1 89.06 152 MET B C 1
ATOM 2411 O O . MET B 1 152 ? -4.375 14.234 25.125 1 89.06 152 MET B O 1
ATOM 2415 N N . ASP B 1 153 ? -3.096 12.555 24.75 1 72.31 153 ASP B N 1
ATOM 2416 C CA . ASP B 1 153 ? -2.654 12.398 26.125 1 72.31 153 ASP B CA 1
ATOM 2417 C C . ASP B 1 153 ? -1.536 13.391 26.453 1 72.31 153 ASP B C 1
ATOM 2419 O O . ASP B 1 153 ? -0.789 13.805 25.578 1 72.31 153 ASP B O 1
#